Protein AF-A0A9W8E3B5-F1 (afdb_monomer)

Radius of gyration: 27.51 Å; Cα contacts (8 Å, |Δi|>4): 709; chains: 1; bounding box: 87×55×77 Å

Sequence (336 aa):
MVQIPYQCTAYNSERDLLALAFGPHVHVCDLHQGTLVATTLLTEGEAADPEALSGPTILLECPAVQPRIPWPANPANADSPKEKQTPAGTDSAAPPSAMEAMQATLVKGKMHVEPPANKNTDGQPGVTTTQSAPVAQTNSSVCAVTFSPDGAYLLAARDDKALYIWDTKQWQIVFAFCTLRRCHQVCFSPDSQAFLVADKFGDVYRYQLDRCLSLPDGPVHSEFQDDQLLLGHVSMLLDMCVTPDMRYIITADRDEKIRVSSYPNAYTIQSYCLAHQAFVSTMACVPTEQLLVSGGGDGLLILWQYISGTPAQIWQIAPLLEHLEIPVSGRVNVRK

Secondary structure (DSSP, 8-state):
------SEEEEETTTTEEEEEETTEEEEEETTTTEEEEEEE--SS----GGG--SS-EEEP----PPPPP----GGGS-----------------------------------PPPPP-------------PPP-----PPEEEEEE-TTSSEEEEEETTSEEEEEETTTTEEEEEEE-SS-EEEEEE-TTSSEEEEEETTSEEEEEEHHHHHT-SS-SEESS----EEEEE-SS--SEEEE-TTSSEEEEE-SSS-EEEEESS-TTSEEEEE---SS-EEEEEEETTTTEEEEEETTSEEEEEETTTTEEEEEEE-HHHHTT-------------

pLDDT: mean 73.43, std 26.67, range [22.27, 98.56]

Organism: NCBI:txid1520584

InterPro domains:
  IPR001680 WD40 repeat [PF00400] (139-167)
  IPR001680 WD40 repeat [PF00400] (275-304)
  IPR001680 WD40 repeat [PS50082] (135-176)
  IPR001680 WD40 repeat [PS50082] (273-314)
  IPR001680 WD40 repeat [SM00320] (128-167)
  IPR001680 WD40 repeat [SM00320] (223-262)
  IPR001680 WD40 repeat [SM00320] (265-305)
  IPR015943 WD40/YVTN repeat-like-containing domain superfamily [G3DSA:2.130.10.10] (95-322)
  IPR028884 tRNA (guanine-N(7)-)-methyltransferase non-catalytic subunit [PTHR16288] (8-317)
  IPR036322 WD40-repeat-containing domain superfamily [SSF50978] (14-315)

Foldseek 3Di:
DDDPQFAEWEAAPLQCWIWTFDQQKIWIARPVVRFTEEMEGNFAPDFDDPPVDPHPYHYAYDYDADAADDDPDDCVPVDDDDDDDDDDDDDDDDDDDDDDDDDDDDDDDDDDDDDDDDDDDDDDDDPPPPPDDPPPRPSKTWQEWYAQNNRQWIWIFIQQQKIFIAGPVVRYTQAIEGDNAGFRYKYAALVSQWIWTAHQQFWIWIDGVCVRNPDDPGHHDYDDDPTDTQDGDRGGWLDWDAANVNQWIWTWGQAQKIWIAGPSNRVHTQDIQPDGPGGWNDKEHDNPACWIWTDDPRQKTFIDNVNHSDTPDIDRCVVVVVVDPDPPRYDYDYYD

Nearest PDB structures (foldseek):
  8d9k-assembly1_B  TM=9.407E-01  e=2.445E-18  Homo sapiens
  8cti-assembly1_B  TM=9.295E-01  e=5.635E-18  Homo sapiens
  6u6w-assembly1_A  TM=8.371E-01  e=8.387E-10  Homo sapiens
  8itf-assembly1_B  TM=8.369E-01  e=4.806E-10  Homo sapiens
  8fl4-assembly1_NV  TM=5.412E-01  e=3.018E-09  Homo sapiens

Solvent-accessible surface area (backbone atoms only — not comparable to full-atom values): 19757 Å² total; per-residue (Å²): 133,84,82,70,63,29,56,24,29,22,39,27,79,80,67,38,34,39,38,43,22,42,54,36,32,40,38,31,29,33,63,84,79,71,38,61,48,34,36,31,40,57,46,84,87,58,82,72,75,71,85,82,55,94,61,81,60,44,79,39,85,51,82,80,66,52,76,54,76,74,77,76,75,69,76,86,68,77,81,65,84,83,80,79,88,75,82,91,83,89,86,88,86,83,88,87,90,85,84,88,80,90,84,88,83,92,77,92,79,91,81,88,82,84,83,88,85,88,80,89,84,91,82,79,92,71,84,76,76,77,73,71,73,80,76,76,83,72,88,42,30,48,45,26,42,31,43,26,59,82,38,54,34,37,40,40,32,21,55,80,15,41,34,42,30,28,34,61,88,77,61,41,72,52,33,31,33,27,47,98,50,38,42,42,38,56,38,46,34,63,84,50,51,31,38,36,42,28,22,60,55,18,39,30,30,39,36,54,43,66,64,60,64,65,54,87,75,64,38,64,37,54,78,73,82,69,73,43,79,40,45,72,48,95,37,35,42,54,30,65,50,54,39,74,84,55,52,33,34,39,40,18,26,68,47,38,48,35,44,29,16,30,36,77,60,32,83,44,71,68,29,55,34,79,75,58,86,29,31,31,54,42,73,42,66,42,84,90,49,74,34,32,40,37,33,38,76,61,34,40,40,36,36,26,35,47,75,76,20,44,74,76,46,80,43,79,45,51,77,60,47,77,75,47,92,64,85,89,49,58,45,81,50,79,56,121

Mean predicted aligned error: 14.34 Å

Structure (mmCIF, N/CA/C/O backbone):
data_AF-A0A9W8E3B5-F1
#
_entry.id   AF-A0A9W8E3B5-F1
#
loop_
_atom_site.group_PDB
_a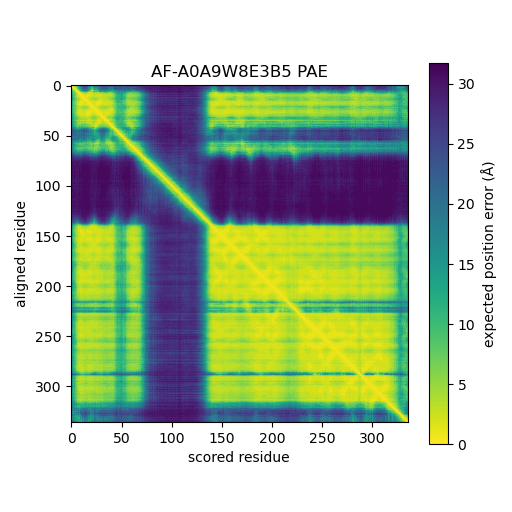tom_site.id
_atom_site.type_symbol
_atom_site.label_atom_id
_atom_site.label_alt_id
_atom_site.label_comp_id
_atom_site.label_asym_id
_atom_site.label_entity_id
_atom_site.label_seq_id
_atom_site.pdbx_PDB_ins_code
_atom_site.Cartn_x
_atom_site.Cartn_y
_atom_site.Cartn_z
_atom_site.occupancy
_atom_site.B_iso_or_equiv
_atom_site.auth_seq_id
_atom_site.auth_comp_id
_atom_site.auth_asym_id
_atom_site.auth_atom_id
_atom_site.pdbx_PDB_model_num
ATOM 1 N N . MET A 1 1 ? -19.920 22.088 -9.205 1.00 30.52 1 MET A N 1
ATOM 2 C CA . MET A 1 1 ? -18.982 21.064 -9.705 1.00 30.52 1 MET A CA 1
ATOM 3 C C . MET A 1 1 ? -18.143 20.663 -8.501 1.00 30.52 1 MET A C 1
ATOM 5 O O . MET A 1 1 ? -17.347 21.471 -8.047 1.00 30.52 1 MET A O 1
ATOM 9 N N . VAL A 1 2 ? -18.468 19.542 -7.854 1.00 26.38 2 VAL A N 1
ATOM 10 C CA . VAL A 1 2 ? -17.820 19.139 -6.595 1.00 26.38 2 VAL A CA 1
ATOM 11 C C . VAL A 1 2 ? -16.515 18.441 -6.970 1.00 26.38 2 VAL A C 1
ATOM 13 O O . VAL A 1 2 ? -16.542 17.317 -7.458 1.00 26.38 2 VAL A O 1
ATOM 16 N N . GLN A 1 3 ? -15.385 19.137 -6.829 1.00 32.28 3 GLN A N 1
ATOM 17 C CA . GLN A 1 3 ? -14.077 18.483 -6.822 1.00 32.28 3 GLN A CA 1
ATOM 18 C C . GLN A 1 3 ? -14.039 17.579 -5.599 1.00 32.28 3 GLN A C 1
ATOM 20 O O . GLN A 1 3 ? -14.230 18.068 -4.487 1.00 32.28 3 GLN A O 1
ATOM 25 N N . ILE A 1 4 ? -13.810 16.284 -5.798 1.00 38.34 4 ILE A N 1
ATOM 26 C CA . ILE A 1 4 ? -13.644 15.360 -4.684 1.00 38.34 4 ILE A CA 1
ATOM 27 C C . ILE A 1 4 ? -12.148 15.048 -4.553 1.00 38.34 4 ILE A C 1
ATOM 29 O O . ILE A 1 4 ? -11.637 14.245 -5.333 1.00 38.34 4 ILE A O 1
ATOM 33 N N . PRO A 1 5 ? -11.399 15.719 -3.654 1.00 50.16 5 PRO A N 1
ATOM 34 C CA . PRO A 1 5 ? -9.941 15.743 -3.704 1.00 50.16 5 PRO A CA 1
ATOM 35 C C . PRO A 1 5 ? -9.335 14.592 -2.889 1.00 50.16 5 PRO A C 1
ATOM 37 O O . PRO A 1 5 ? -8.497 14.818 -2.023 1.00 50.16 5 PRO A O 1
ATOM 40 N N . TYR A 1 6 ? -9.771 13.349 -3.101 1.00 55.09 6 TYR A N 1
ATOM 41 C CA . TYR A 1 6 ? -9.308 12.233 -2.268 1.00 55.09 6 TYR A CA 1
ATOM 42 C C . TYR A 1 6 ? -7.800 11.986 -2.435 1.00 55.09 6 TYR A C 1
ATOM 44 O O . TYR A 1 6 ? -7.302 11.750 -3.537 1.00 55.09 6 TYR A O 1
ATOM 52 N N . GLN A 1 7 ? -7.059 12.056 -1.327 1.00 68.75 7 GLN A N 1
ATOM 53 C CA . GLN A 1 7 ? -5.597 11.925 -1.307 1.00 68.75 7 GLN A CA 1
ATOM 54 C C . GLN A 1 7 ? -5.149 10.466 -1.365 1.00 68.75 7 GLN A C 1
ATOM 56 O O . GLN A 1 7 ? -4.096 10.167 -1.928 1.00 68.75 7 GLN A O 1
ATOM 61 N N . CYS A 1 8 ? -5.950 9.567 -0.797 1.00 75.69 8 CYS A N 1
ATOM 62 C CA . CYS A 1 8 ? -5.780 8.130 -0.920 1.00 75.69 8 CYS A CA 1
ATOM 63 C C . CYS A 1 8 ? -7.139 7.423 -0.873 1.00 75.69 8 CYS A C 1
ATOM 65 O O . CYS A 1 8 ? -8.111 7.924 -0.300 1.00 75.69 8 CYS A O 1
ATOM 67 N N . THR A 1 9 ? -7.199 6.254 -1.505 1.00 85.19 9 THR A N 1
ATOM 68 C CA . THR A 1 9 ? -8.391 5.409 -1.572 1.00 85.19 9 THR A CA 1
ATOM 69 C C . THR A 1 9 ? -8.004 3.956 -1.348 1.00 85.19 9 THR A C 1
ATOM 71 O O . THR A 1 9 ? -6.900 3.547 -1.714 1.00 85.19 9 THR A O 1
ATOM 74 N N . ALA A 1 10 ? -8.925 3.167 -0.809 1.00 87.88 10 ALA A N 1
ATOM 75 C CA . ALA A 1 10 ? -8.795 1.721 -0.734 1.00 87.88 10 ALA A CA 1
ATOM 76 C C . ALA A 1 10 ? -10.123 1.059 -1.065 1.00 87.88 10 ALA A C 1
ATOM 78 O O . ALA A 1 10 ? -11.167 1.488 -0.588 1.00 87.88 10 ALA A O 1
ATOM 79 N N . TYR A 1 11 ? -10.067 -0.004 -1.855 1.00 89.50 11 TYR A N 1
ATOM 80 C CA . TYR A 1 11 ? -11.221 -0.825 -2.181 1.00 89.50 11 TYR A CA 1
ATOM 81 C C . TYR A 1 11 ? -11.018 -2.226 -1.611 1.00 89.50 11 TYR A C 1
ATOM 83 O O . TYR A 1 11 ? -9.899 -2.741 -1.631 1.00 89.50 11 TYR A O 1
ATOM 91 N N . ASN A 1 12 ? -12.087 -2.823 -1.095 1.00 91.56 12 ASN A N 1
ATOM 92 C CA . ASN A 1 12 ? -12.129 -4.225 -0.713 1.00 91.56 12 ASN A CA 1
ATOM 93 C C . ASN A 1 12 ? -13.245 -4.921 -1.493 1.00 91.56 12 ASN A C 1
ATOM 95 O O . ASN A 1 12 ? -14.412 -4.554 -1.370 1.00 91.56 12 ASN A O 1
ATOM 99 N N . SER A 1 13 ? -12.876 -5.931 -2.275 1.00 85.31 13 SER A N 1
ATOM 100 C CA . SER A 1 13 ? -13.788 -6.686 -3.137 1.00 85.31 13 SER A CA 1
ATOM 101 C C . SER A 1 13 ? -14.652 -7.696 -2.379 1.00 85.31 13 SER A C 1
ATOM 103 O O . SER A 1 13 ? -15.781 -7.944 -2.790 1.00 85.31 13 SER A O 1
ATOM 105 N N . GLU A 1 14 ? -14.168 -8.243 -1.261 1.00 86.81 14 GLU A N 1
ATOM 106 C CA . GLU A 1 14 ? -14.902 -9.218 -0.436 1.00 86.81 14 GLU A CA 1
ATOM 107 C C . GLU A 1 14 ? -16.143 -8.611 0.236 1.00 86.81 14 GLU A C 1
ATOM 109 O O . GLU A 1 14 ? -17.161 -9.278 0.422 1.00 86.81 14 GLU A O 1
ATOM 114 N N . ARG A 1 15 ? -16.066 -7.331 0.614 1.00 85.81 15 ARG A N 1
ATOM 115 C CA . ARG A 1 15 ? -17.144 -6.587 1.286 1.00 85.81 15 ARG A CA 1
ATOM 116 C C . ARG A 1 15 ? -17.764 -5.490 0.421 1.00 85.81 15 ARG A C 1
ATOM 118 O O . ARG A 1 15 ? -18.688 -4.833 0.882 1.00 85.81 15 ARG A O 1
ATOM 125 N N . ASP A 1 16 ? -17.240 -5.280 -0.785 1.00 90.00 16 ASP A N 1
ATOM 126 C CA . ASP A 1 16 ? -17.588 -4.183 -1.697 1.00 90.00 16 ASP A CA 1
ATOM 127 C C . ASP A 1 16 ? -17.536 -2.792 -1.029 1.00 90.00 16 ASP A C 1
ATOM 129 O O . ASP A 1 16 ? -18.388 -1.925 -1.232 1.00 90.00 16 ASP A O 1
ATOM 133 N N . LEU A 1 17 ? -16.517 -2.591 -0.186 1.00 90.88 17 LEU A N 1
ATOM 134 C CA . LEU A 1 17 ? -16.301 -1.354 0.565 1.00 90.88 17 LEU A CA 1
ATOM 135 C C . LEU A 1 17 ? -15.260 -0.473 -0.122 1.00 90.88 17 LEU A C 1
ATOM 137 O O . LEU A 1 17 ? -14.184 -0.935 -0.504 1.00 90.88 17 LEU A O 1
ATOM 141 N N . LEU A 1 18 ? -15.546 0.824 -0.201 1.00 91.44 18 LEU A N 1
ATOM 142 C CA . LEU A 1 18 ? -14.642 1.851 -0.702 1.00 91.44 18 LEU A CA 1
ATOM 143 C C . LEU A 1 18 ? -14.337 2.860 0.405 1.00 91.44 18 LEU A C 1
ATOM 145 O O . LEU A 1 18 ? -15.215 3.603 0.833 1.00 91.44 18 LEU A O 1
ATOM 149 N N . ALA A 1 19 ? -13.083 2.906 0.841 1.00 90.31 19 ALA A N 1
ATOM 150 C CA . ALA A 1 19 ? -12.565 3.922 1.742 1.00 90.31 19 ALA A CA 1
ATOM 151 C C . ALA A 1 19 ? -11.934 5.064 0.940 1.00 90.31 19 ALA A C 1
ATOM 153 O O . ALA A 1 19 ? -11.141 4.840 0.023 1.00 90.31 19 ALA A O 1
ATOM 154 N N . LEU A 1 20 ? -12.269 6.292 1.312 1.00 89.88 20 LEU A N 1
ATOM 155 C CA . LEU A 1 20 ? -11.869 7.526 0.656 1.00 89.88 20 LEU A CA 1
ATOM 156 C C . LEU A 1 20 ? -11.369 8.489 1.727 1.00 89.88 20 LEU A C 1
ATOM 158 O O . LEU A 1 20 ? -12.128 8.853 2.625 1.00 89.88 20 LEU A O 1
ATOM 162 N N . ALA A 1 21 ? -10.109 8.904 1.647 1.00 86.62 21 ALA A N 1
ATOM 163 C CA . ALA A 1 21 ? -9.526 9.792 2.643 1.00 86.62 21 ALA A CA 1
ATOM 164 C C . ALA A 1 21 ? -9.186 11.171 2.068 1.00 86.62 21 ALA A C 1
ATOM 166 O O . ALA A 1 21 ? -8.655 11.298 0.958 1.00 86.62 21 ALA A O 1
ATOM 167 N N . PHE A 1 22 ? -9.491 12.215 2.837 1.00 82.94 22 PHE A N 1
ATOM 168 C CA . PHE A 1 22 ? -9.244 13.611 2.486 1.00 82.94 22 PHE A CA 1
ATOM 169 C C . PHE A 1 22 ? -8.927 14.435 3.733 1.00 82.94 22 PHE A C 1
ATOM 171 O O . PHE A 1 22 ? -9.755 14.545 4.637 1.00 82.94 22 PHE A O 1
ATOM 178 N N . GLY A 1 23 ? -7.741 15.049 3.772 1.00 83.00 23 GLY A N 1
ATOM 179 C CA . GLY A 1 23 ? -7.308 15.761 4.972 1.00 83.00 23 GLY A CA 1
ATOM 180 C C . GLY A 1 23 ? -7.293 14.796 6.168 1.00 83.00 23 GLY A C 1
ATOM 181 O O . GLY A 1 23 ? -6.795 13.679 6.023 1.00 83.00 23 GLY A O 1
ATOM 182 N N . PRO A 1 24 ? -7.877 15.163 7.319 1.00 83.75 24 PRO A N 1
ATOM 183 C CA . PRO A 1 24 ? -8.012 14.263 8.465 1.00 83.75 24 PRO A CA 1
ATOM 184 C C . PRO A 1 24 ? -9.180 13.265 8.345 1.00 83.75 24 PRO A C 1
ATOM 186 O O . PRO A 1 24 ? -9.363 12.444 9.239 1.00 83.75 24 PRO A O 1
ATOM 189 N N . HIS A 1 25 ? -9.997 13.324 7.290 1.00 85.19 25 HIS A N 1
ATOM 190 C CA . HIS A 1 25 ? -11.213 12.518 7.183 1.00 85.19 25 HIS A CA 1
ATOM 191 C C . HIS A 1 25 ? -10.978 11.200 6.446 1.00 85.19 25 HIS A C 1
ATOM 193 O O . HIS A 1 25 ? -10.278 11.173 5.432 1.00 85.19 25 HIS A O 1
ATOM 199 N N . VAL A 1 26 ? -11.645 10.133 6.893 1.00 88.38 26 VAL A N 1
ATOM 200 C CA . VAL A 1 26 ? -11.833 8.900 6.110 1.00 88.38 26 VAL A CA 1
ATOM 201 C C . VAL A 1 26 ?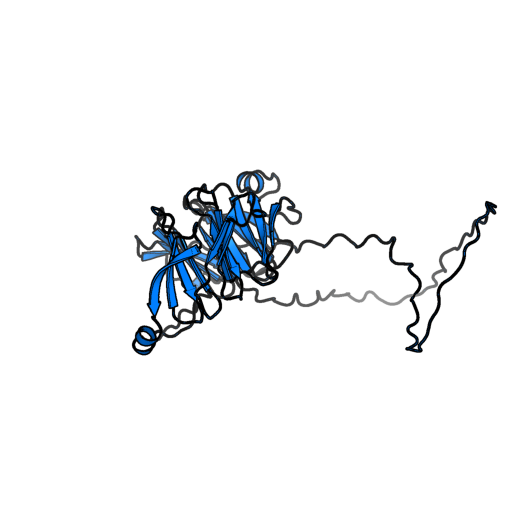 -13.321 8.585 6.040 1.00 88.38 26 VAL A C 1
ATOM 203 O O . VAL A 1 26 ? -13.975 8.446 7.070 1.00 88.38 26 VAL A O 1
ATOM 206 N N . HIS A 1 27 ? -13.844 8.454 4.826 1.00 89.88 27 HIS A N 1
ATOM 207 C CA . HIS A 1 27 ? -15.209 8.031 4.533 1.00 89.88 27 HIS A CA 1
ATOM 208 C C . HIS A 1 27 ? -15.188 6.612 3.981 1.00 89.88 27 HIS A C 1
ATOM 210 O O . HIS A 1 27 ? -14.381 6.311 3.107 1.00 89.88 27 HIS A O 1
ATOM 216 N N . VAL A 1 28 ? -16.082 5.753 4.452 1.00 89.88 28 VAL A N 1
ATOM 217 C CA . VAL A 1 28 ? -16.248 4.393 3.944 1.00 89.88 28 VAL A CA 1
ATOM 218 C C . VAL A 1 28 ? -17.647 4.235 3.385 1.00 89.88 28 VAL A C 1
ATOM 220 O O . VAL A 1 28 ? -18.627 4.400 4.110 1.00 89.88 28 VAL A O 1
ATOM 223 N N . CYS A 1 29 ? -17.732 3.873 2.113 1.00 89.88 29 CYS A N 1
ATOM 224 C CA . CYS A 1 29 ? -18.975 3.623 1.402 1.00 89.88 29 CYS A CA 1
ATOM 225 C C . CYS A 1 29 ? -19.119 2.131 1.089 1.00 89.88 29 CYS A C 1
ATOM 227 O O . CYS A 1 29 ? -18.159 1.495 0.663 1.00 89.88 29 CYS A O 1
ATOM 229 N N . ASP A 1 30 ? -20.324 1.598 1.256 1.00 89.06 30 ASP A N 1
ATOM 230 C CA . ASP A 1 30 ? -20.741 0.307 0.709 1.00 89.06 30 ASP A CA 1
ATOM 231 C C . ASP A 1 30 ? -21.222 0.560 -0.721 1.00 89.06 30 ASP A C 1
ATOM 233 O O . ASP A 1 30 ? -22.192 1.295 -0.938 1.00 89.06 30 ASP A O 1
ATOM 237 N N . LEU A 1 31 ? -20.502 0.013 -1.700 1.00 87.31 31 LEU A N 1
ATOM 238 C CA . LEU A 1 31 ? -20.812 0.207 -3.114 1.00 87.31 31 LEU A CA 1
ATOM 239 C C . LEU A 1 31 ? -22.005 -0.634 -3.571 1.00 87.31 31 LEU A C 1
ATOM 241 O O . LEU A 1 31 ? -22.708 -0.220 -4.494 1.00 87.31 31 LEU A O 1
ATOM 245 N N . HIS A 1 32 ? -22.277 -1.757 -2.907 1.00 84.94 32 HIS A N 1
ATOM 246 C CA . HIS A 1 32 ? -23.422 -2.606 -3.209 1.00 84.94 32 HIS A CA 1
ATOM 247 C C . HIS A 1 32 ? -24.736 -1.900 -2.857 1.00 84.94 32 HIS A C 1
ATOM 249 O O . HIS A 1 32 ? -25.695 -1.924 -3.630 1.00 84.94 32 HIS A O 1
ATOM 255 N N . GLN A 1 33 ? -24.770 -1.241 -1.698 1.00 83.25 33 GLN A N 1
ATOM 256 C CA . GLN A 1 33 ? -25.933 -0.491 -1.217 1.00 83.25 33 GLN A CA 1
ATOM 257 C C . GLN A 1 33 ? -25.929 0.975 -1.672 1.00 83.25 33 GLN A C 1
ATOM 259 O O . GLN A 1 33 ? -26.969 1.634 -1.635 1.00 83.25 33 GLN A O 1
ATOM 264 N N . GLY A 1 34 ? -24.778 1.497 -2.104 1.00 82.56 34 GLY A N 1
ATOM 265 C CA . GLY A 1 34 ? -24.601 2.907 -2.454 1.00 82.56 34 GLY A CA 1
ATOM 266 C C . GLY A 1 34 ? -24.697 3.840 -1.244 1.00 82.56 34 GLY A C 1
ATOM 267 O O . GLY A 1 34 ? -25.097 4.995 -1.388 1.00 82.56 34 GLY A O 1
ATOM 268 N N . THR A 1 35 ? -24.376 3.346 -0.046 1.00 83.62 35 THR A N 1
ATOM 269 C CA . THR A 1 35 ? -24.552 4.069 1.221 1.00 83.62 35 THR A CA 1
ATOM 270 C C . THR A 1 35 ? -23.222 4.383 1.888 1.00 83.62 35 THR A C 1
ATOM 272 O O . THR A 1 35 ? -22.304 3.564 1.883 1.00 83.62 35 THR A O 1
ATOM 275 N N . LEU A 1 36 ? -23.135 5.546 2.536 1.00 84.12 36 LEU A N 1
ATOM 276 C CA . LEU A 1 36 ? -22.050 5.841 3.469 1.00 84.12 36 LEU A CA 1
ATOM 277 C C . LEU A 1 36 ? -22.231 4.978 4.727 1.00 84.12 36 LEU A C 1
ATOM 279 O O . LEU A 1 36 ? -23.273 5.051 5.370 1.00 84.12 36 LEU A O 1
ATOM 283 N N . VAL A 1 37 ? -21.230 4.162 5.055 1.00 85.88 37 VAL A N 1
ATOM 284 C CA . VAL A 1 37 ? -21.242 3.234 6.198 1.00 85.88 37 VAL A CA 1
ATOM 285 C C . VAL A 1 37 ? -20.608 3.879 7.420 1.00 85.88 37 VAL A C 1
ATOM 287 O O . VAL A 1 37 ? -21.180 3.876 8.508 1.00 85.88 37 VAL A O 1
ATOM 290 N N . ALA A 1 38 ? -19.414 4.440 7.242 1.00 82.75 38 ALA A N 1
ATOM 291 C CA . ALA A 1 38 ? -18.638 5.000 8.333 1.00 82.75 38 ALA A CA 1
ATOM 292 C C . ALA A 1 38 ? -17.918 6.269 7.895 1.00 82.75 38 ALA A C 1
ATOM 294 O O . ALA A 1 38 ? -17.517 6.421 6.741 1.00 82.75 38 ALA A O 1
ATOM 295 N N . THR A 1 39 ? -17.727 7.182 8.836 1.00 82.69 39 THR A N 1
ATOM 296 C CA . THR A 1 39 ? -16.867 8.340 8.653 1.00 82.69 39 THR A CA 1
ATOM 297 C C . THR A 1 39 ? -16.095 8.602 9.926 1.00 82.69 39 THR A C 1
ATOM 299 O O . THR A 1 39 ? -16.622 8.500 11.030 1.00 82.69 39 THR A O 1
ATOM 302 N N . THR A 1 40 ? -14.831 8.951 9.775 1.00 81.50 40 THR A N 1
ATOM 303 C CA . THR A 1 40 ? -13.962 9.266 10.899 1.00 81.50 40 THR A CA 1
ATOM 304 C C . THR A 1 40 ? -13.242 10.571 10.652 1.00 81.50 40 THR A C 1
ATOM 306 O O . THR A 1 40 ? -12.916 10.907 9.510 1.00 81.50 40 THR A O 1
ATOM 309 N N . LEU A 1 41 ? -13.031 11.307 11.737 1.00 78.44 41 LEU A N 1
ATOM 310 C CA . LEU A 1 41 ? -12.164 12.466 11.787 1.00 78.44 41 LEU A CA 1
ATOM 311 C C . LEU A 1 41 ? -10.948 12.076 12.623 1.00 78.44 41 LEU A C 1
ATOM 313 O O . LEU A 1 41 ? -11.053 11.862 13.828 1.00 78.44 41 LEU A O 1
ATOM 317 N N . LEU A 1 42 ? -9.788 11.982 11.980 1.00 74.00 42 LEU A N 1
ATOM 318 C CA . LEU A 1 42 ? -8.531 11.741 12.667 1.00 74.00 42 LEU A CA 1
ATOM 319 C C . LEU A 1 42 ? -7.921 13.091 13.071 1.00 74.00 42 LEU A C 1
ATOM 321 O O . LEU A 1 42 ? -6.979 13.556 12.436 1.00 74.00 42 LEU A O 1
ATOM 325 N N . THR A 1 43 ? -8.470 13.757 14.087 1.00 67.00 43 THR A N 1
ATOM 326 C CA . THR A 1 43 ? -7.867 14.953 14.708 1.00 67.00 43 THR A CA 1
ATOM 327 C C . THR A 1 43 ? -7.556 14.697 16.177 1.00 67.00 43 THR A C 1
ATOM 329 O O . THR A 1 43 ? -8.142 13.827 16.818 1.00 67.00 43 THR A O 1
ATOM 332 N N . GLU A 1 44 ? -6.609 15.453 16.735 1.00 56.41 44 GLU A N 1
ATOM 333 C CA . GLU A 1 44 ? -6.420 15.473 18.185 1.00 56.41 44 GLU A CA 1
ATOM 334 C C . GLU A 1 44 ? -7.551 16.295 18.826 1.00 56.41 44 GLU A C 1
ATOM 336 O O . GLU A 1 44 ? -7.505 17.522 18.837 1.00 56.41 44 GLU A O 1
ATOM 341 N N . GLY A 1 45 ? -8.565 15.616 19.368 1.00 48.09 45 GLY A N 1
ATOM 342 C CA . GLY A 1 45 ? -9.477 16.202 20.357 1.00 48.09 45 GLY A CA 1
ATOM 343 C C . GLY A 1 45 ? -10.704 16.966 19.845 1.00 48.09 45 GLY A C 1
ATOM 344 O O . GLY A 1 45 ? -11.342 17.631 20.658 1.00 48.09 45 GLY A O 1
ATOM 345 N N . GLU A 1 46 ? -11.082 16.862 18.568 1.00 42.06 46 GLU A N 1
ATOM 346 C CA . GLU A 1 46 ? -12.382 17.364 18.088 1.00 42.06 46 GLU A CA 1
ATOM 347 C C . GLU A 1 46 ? -13.307 16.213 17.684 1.00 42.06 46 GLU A C 1
ATOM 349 O O . GLU A 1 46 ? -12.954 15.364 16.868 1.00 42.06 46 GLU A O 1
ATOM 354 N N . ALA A 1 47 ? -14.514 16.204 18.253 1.00 46.81 47 ALA A N 1
ATOM 355 C CA . ALA A 1 47 ? -15.597 15.351 17.787 1.00 46.81 47 ALA A CA 1
ATOM 356 C C . ALA A 1 47 ? -16.072 15.853 16.415 1.00 46.81 47 ALA A C 1
ATOM 358 O O . ALA A 1 47 ? -16.251 17.055 16.213 1.00 46.81 47 ALA A O 1
ATOM 359 N N . ALA A 1 48 ? -16.266 14.937 15.467 1.00 49.53 48 ALA A N 1
ATOM 360 C CA . ALA A 1 48 ? -16.820 15.263 14.158 1.00 49.53 48 ALA A CA 1
ATOM 361 C C . ALA A 1 48 ? -18.229 15.872 14.299 1.00 49.53 48 ALA A C 1
ATOM 363 O O . ALA A 1 48 ? -19.032 15.366 15.083 1.00 49.53 48 ALA A O 1
ATOM 364 N N . ASP A 1 49 ? -18.537 16.922 13.528 1.00 47.91 49 ASP A N 1
ATOM 365 C CA . ASP A 1 49 ? -19.878 17.522 13.482 1.00 47.91 49 ASP A CA 1
ATOM 366 C C . ASP A 1 49 ? -20.887 16.521 12.873 1.00 47.91 49 ASP A C 1
ATOM 368 O O . ASP A 1 49 ? -20.780 16.196 11.682 1.00 47.91 49 ASP A O 1
ATOM 372 N N . PRO A 1 50 ? -21.854 15.999 13.654 1.00 47.41 50 PRO A N 1
ATOM 373 C CA . PRO A 1 50 ? -22.796 14.986 13.183 1.00 47.41 50 PRO A CA 1
ATOM 374 C C . PRO A 1 50 ? -23.809 15.519 12.162 1.00 47.41 50 PRO A C 1
ATOM 376 O O . PRO A 1 50 ? -24.400 14.728 11.427 1.00 47.41 50 PRO A O 1
ATOM 379 N N . GLU A 1 51 ? -24.044 16.837 12.109 1.00 47.09 51 GLU A N 1
ATOM 380 C CA . GLU A 1 51 ? -25.137 17.425 11.319 1.00 47.09 51 GLU A CA 1
ATOM 381 C C . GLU A 1 51 ? -24.811 17.560 9.821 1.00 47.09 51 GLU A C 1
ATOM 383 O O . GLU A 1 51 ? -25.718 17.714 9.000 1.00 47.09 51 GLU A O 1
ATOM 388 N N . ALA A 1 52 ? -23.539 17.433 9.427 1.00 46.31 52 ALA A N 1
ATOM 389 C CA . ALA A 1 52 ? -23.107 17.554 8.031 1.00 46.31 52 ALA A CA 1
ATOM 390 C C . ALA A 1 52 ? -23.360 16.296 7.168 1.00 46.31 52 ALA A C 1
ATOM 392 O O . ALA A 1 52 ? -23.105 16.313 5.961 1.00 46.31 52 ALA A O 1
ATOM 393 N N . LEU A 1 53 ? -23.839 15.194 7.755 1.00 48.56 53 LEU A N 1
ATOM 394 C CA . LEU A 1 53 ? -23.872 13.871 7.123 1.00 48.56 53 LEU A CA 1
ATOM 395 C C . LEU A 1 53 ? -25.301 13.309 7.109 1.00 48.56 53 LEU A C 1
ATOM 397 O O . LEU A 1 53 ? -25.757 12.665 8.050 1.00 48.56 53 LEU A O 1
ATOM 401 N N . SER A 1 54 ? -26.036 13.541 6.019 1.00 40.50 54 SER A N 1
ATOM 402 C CA . SER A 1 54 ? -27.387 12.996 5.847 1.00 40.50 54 SER A CA 1
ATOM 403 C C . SER A 1 54 ? -27.337 11.508 5.459 1.00 40.50 54 SER A C 1
ATOM 405 O O . SER A 1 54 ? -27.244 11.173 4.278 1.00 40.50 54 SER A O 1
ATOM 407 N N . GLY A 1 55 ? -27.397 10.605 6.439 1.00 53.22 55 GLY A N 1
ATOM 408 C CA . GLY A 1 55 ? -27.493 9.155 6.226 1.00 53.22 55 GLY A CA 1
ATOM 409 C C . GLY A 1 55 ? -27.207 8.354 7.503 1.00 53.22 55 GLY A C 1
ATOM 410 O O . GLY A 1 55 ? -26.714 8.940 8.468 1.00 53.22 55 GLY A O 1
ATOM 411 N N . PRO A 1 56 ? -27.504 7.037 7.543 1.00 56.41 56 PRO A N 1
ATOM 412 C CA . PRO A 1 56 ? -27.117 6.163 8.652 1.00 56.41 56 PRO A CA 1
ATOM 413 C C . PRO A 1 56 ? -25.586 6.051 8.706 1.00 56.41 56 PRO A C 1
ATOM 415 O O . PRO A 1 56 ? -24.994 5.156 8.118 1.00 56.41 56 PRO A O 1
ATOM 418 N N . THR A 1 57 ? -24.950 7.007 9.377 1.00 64.75 57 THR A N 1
ATOM 419 C CA . THR A 1 57 ? -23.498 7.184 9.377 1.00 64.75 57 THR A CA 1
ATOM 420 C C . THR A 1 57 ? -22.938 6.773 10.728 1.00 64.75 57 THR A C 1
ATOM 422 O O . THR A 1 57 ? -23.361 7.301 11.757 1.00 64.75 57 THR A O 1
ATOM 425 N N . ILE A 1 58 ? -21.973 5.854 10.741 1.00 73.81 58 ILE A N 1
ATOM 426 C CA . ILE A 1 58 ? -21.221 5.536 11.957 1.00 73.81 58 ILE A CA 1
ATOM 427 C C . ILE A 1 58 ? -20.064 6.534 12.073 1.00 73.81 58 ILE A C 1
ATOM 429 O O . ILE A 1 58 ? -19.164 6.544 11.232 1.00 73.81 58 ILE A O 1
ATOM 433 N N . LEU A 1 59 ? -20.100 7.384 13.100 1.00 74.75 59 LEU A N 1
ATOM 434 C CA . LEU A 1 59 ? -18.999 8.287 13.440 1.00 74.75 59 LEU A CA 1
ATOM 435 C C . LEU A 1 59 ? -17.956 7.525 14.257 1.00 74.75 59 LEU A C 1
ATOM 437 O O . LEU A 1 59 ? -18.290 6.958 15.297 1.00 74.75 59 LEU A O 1
ATOM 441 N N . LEU A 1 60 ? -16.707 7.499 13.788 1.00 75.06 60 LEU A N 1
ATOM 442 C CA . LEU A 1 60 ? -15.604 6.860 14.512 1.00 75.06 60 LEU A CA 1
ATOM 443 C C . LEU A 1 60 ? -14.779 7.942 15.201 1.00 75.06 60 LEU A C 1
ATOM 445 O O . LEU A 1 60 ? -14.199 8.802 14.540 1.00 75.06 60 LEU A O 1
ATOM 449 N N . GLU A 1 61 ? -14.723 7.890 16.526 1.00 72.88 61 GLU A N 1
ATOM 450 C CA . GLU A 1 61 ? -13.845 8.748 17.317 1.00 72.88 61 GLU A CA 1
ATOM 451 C C . GLU A 1 61 ? -12.464 8.110 17.437 1.00 72.88 61 GLU A C 1
ATOM 453 O O . GLU A 1 61 ? -12.338 6.903 17.654 1.00 72.88 61 GLU A O 1
ATOM 458 N N . CYS A 1 62 ? -11.423 8.928 17.290 1.00 77.31 62 CYS A N 1
ATOM 459 C CA . CYS A 1 62 ? -10.044 8.458 17.310 1.00 77.31 62 CYS A CA 1
ATOM 460 C C . CYS A 1 62 ? -9.323 8.968 18.556 1.00 77.31 62 CYS A C 1
ATOM 462 O O . CYS A 1 62 ? -9.219 10.180 18.747 1.00 77.31 62 CYS A O 1
ATOM 464 N N . PRO A 1 63 ? -8.816 8.071 19.417 1.00 79.00 63 PRO A N 1
ATOM 465 C CA . PRO A 1 63 ? -8.076 8.477 20.594 1.00 79.00 63 PRO A CA 1
ATOM 466 C C . PRO A 1 63 ? -6.724 9.062 20.184 1.00 79.00 63 PRO A C 1
ATOM 468 O O . PRO A 1 63 ? -6.081 8.584 19.251 1.00 79.00 63 PRO A O 1
ATOM 471 N N . ALA A 1 64 ? -6.264 10.071 20.921 1.00 78.50 64 ALA A N 1
ATOM 472 C CA . ALA A 1 64 ? -4.940 10.636 20.707 1.00 78.50 64 ALA A CA 1
ATOM 473 C C . ALA A 1 64 ? -3.851 9.593 20.999 1.00 78.50 64 ALA A C 1
ATOM 475 O O . ALA A 1 64 ? -3.871 8.929 22.040 1.00 78.50 64 ALA A O 1
ATOM 476 N N . VAL A 1 65 ? -2.867 9.492 20.105 1.00 78.81 65 VAL A N 1
ATOM 477 C CA . VAL A 1 65 ? -1.715 8.605 20.274 1.00 78.81 65 VAL A CA 1
ATOM 478 C C . VAL A 1 65 ? -0.472 9.447 20.519 1.00 78.81 65 VAL A C 1
ATOM 480 O O . VAL A 1 65 ? -0.125 10.315 19.724 1.00 78.81 65 VAL A O 1
ATOM 483 N N . GLN A 1 66 ? 0.220 9.197 21.628 1.00 74.88 66 GLN A N 1
ATOM 484 C CA . GLN A 1 66 ? 1.408 9.976 21.972 1.00 74.88 66 GLN A CA 1
ATOM 485 C C . GLN A 1 66 ? 2.598 9.595 21.077 1.00 74.88 66 GLN A C 1
ATOM 487 O O . GLN A 1 66 ? 2.811 8.405 20.816 1.00 74.88 66 GLN A O 1
ATOM 492 N N . PRO A 1 67 ? 3.402 10.568 20.606 1.00 68.94 67 PRO A N 1
ATOM 493 C CA . PRO A 1 67 ? 4.578 10.282 19.802 1.00 68.94 67 PRO A CA 1
ATOM 494 C C . PRO A 1 67 ? 5.586 9.432 20.569 1.00 68.94 67 PRO A C 1
ATOM 496 O O . PRO A 1 67 ? 5.888 9.681 21.736 1.00 68.94 67 PRO A O 1
ATOM 499 N N . ARG A 1 68 ? 6.202 8.487 19.863 1.00 70.31 68 ARG A N 1
ATOM 500 C CA . ARG A 1 68 ? 7.298 7.692 20.408 1.00 70.31 68 ARG A CA 1
ATOM 501 C C . ARG A 1 68 ? 8.492 8.593 20.741 1.00 70.31 68 ARG A C 1
ATOM 503 O O . ARG A 1 68 ? 9.029 9.256 19.847 1.00 70.31 68 ARG A O 1
ATOM 510 N N . ILE A 1 69 ? 8.925 8.606 22.003 1.00 59.97 69 ILE A N 1
ATOM 511 C CA . ILE A 1 69 ? 10.141 9.312 22.428 1.00 59.97 69 ILE A CA 1
ATOM 512 C C . ILE A 1 69 ? 11.343 8.519 21.891 1.00 59.97 69 ILE A C 1
ATOM 514 O O . ILE A 1 69 ? 11.500 7.347 22.239 1.00 59.97 69 ILE A O 1
ATOM 518 N N . PRO A 1 70 ? 12.196 9.098 21.024 1.00 53.38 70 PRO A N 1
ATOM 519 C CA . PRO A 1 70 ? 13.447 8.455 20.652 1.00 53.38 70 PRO A CA 1
ATOM 520 C C . PRO A 1 70 ? 14.282 8.263 21.916 1.00 53.38 70 PRO A C 1
ATOM 522 O O . PRO A 1 70 ? 14.416 9.202 22.701 1.00 53.38 70 PRO A O 1
ATOM 525 N N . TRP A 1 71 ? 14.833 7.064 22.109 1.00 44.31 71 TRP A N 1
ATOM 526 C CA . TRP A 1 71 ? 15.710 6.753 23.238 1.00 44.31 71 TRP A CA 1
ATOM 527 C C . TRP A 1 71 ? 16.719 7.893 23.472 1.00 44.31 71 TRP A C 1
ATOM 529 O O . TRP A 1 71 ? 17.321 8.356 22.494 1.00 44.31 71 TRP A O 1
ATOM 539 N N . PRO A 1 72 ? 16.921 8.372 24.715 1.00 39.66 72 PRO A N 1
ATOM 540 C CA . PRO A 1 72 ? 17.907 9.411 24.963 1.00 39.66 72 PRO A CA 1
ATOM 541 C C . PRO A 1 72 ? 19.271 8.904 24.498 1.00 39.66 72 PRO A C 1
ATOM 543 O O . PRO A 1 72 ? 19.710 7.824 24.898 1.00 39.66 72 PRO A O 1
ATOM 546 N N . ALA A 1 73 ? 19.941 9.670 23.633 1.00 41.00 73 ALA A N 1
ATOM 547 C CA . ALA A 1 73 ? 21.334 9.407 23.305 1.00 41.00 73 ALA A CA 1
ATOM 548 C C . ALA A 1 73 ? 22.096 9.219 24.623 1.00 41.00 73 ALA A C 1
ATOM 550 O O . ALA A 1 73 ? 21.964 10.033 25.537 1.00 41.00 73 ALA A O 1
ATOM 551 N N . ASN A 1 74 ? 22.817 8.104 24.738 1.00 35.84 74 ASN A N 1
ATOM 552 C CA . ASN A 1 74 ? 23.565 7.748 25.935 1.00 35.84 74 ASN A CA 1
ATOM 553 C C . ASN A 1 74 ? 24.357 8.982 26.433 1.00 35.84 74 ASN A C 1
ATOM 555 O O . ASN A 1 74 ? 25.151 9.520 25.653 1.00 35.84 74 ASN A O 1
ATOM 559 N N . PRO A 1 75 ? 24.179 9.450 27.685 1.00 38.03 75 PRO A N 1
ATOM 560 C CA . PRO A 1 75 ? 24.871 10.642 28.188 1.00 38.03 75 PRO A CA 1
ATOM 561 C C . PRO A 1 75 ? 26.405 10.497 28.210 1.00 38.03 75 PRO A C 1
ATOM 563 O O . PRO A 1 75 ? 27.114 11.479 28.407 1.00 38.03 75 PRO A O 1
ATOM 566 N N . ALA A 1 76 ? 26.934 9.300 27.935 1.00 38.56 76 ALA A N 1
ATOM 567 C CA . ALA A 1 76 ? 28.362 9.005 27.849 1.00 38.56 76 ALA A CA 1
ATOM 568 C C . ALA A 1 76 ? 29.118 9.649 26.663 1.00 38.56 76 ALA A C 1
ATOM 570 O O . ALA A 1 76 ? 30.337 9.539 26.626 1.00 38.56 76 ALA A O 1
ATOM 571 N N . ASN A 1 77 ? 28.450 10.329 25.721 1.00 38.62 77 ASN A N 1
ATOM 572 C CA . ASN A 1 77 ? 29.123 11.032 24.612 1.00 38.62 77 ASN A CA 1
ATOM 573 C C . ASN A 1 77 ? 29.068 12.570 24.700 1.00 38.62 77 ASN A C 1
ATOM 575 O O . ASN A 1 77 ? 29.462 13.249 23.753 1.00 38.62 77 ASN A O 1
ATOM 579 N N . ALA A 1 78 ? 28.619 13.132 25.828 1.00 34.66 78 ALA A N 1
ATOM 580 C CA . ALA A 1 78 ? 28.582 14.584 26.031 1.00 34.66 78 ALA A CA 1
ATOM 581 C C . ALA A 1 78 ? 29.957 15.218 26.340 1.00 34.66 78 ALA A C 1
ATOM 583 O O . ALA A 1 78 ? 30.084 16.435 26.247 1.00 34.66 78 ALA A O 1
ATOM 584 N N . ASP A 1 79 ? 30.988 14.412 26.620 1.00 36.28 79 ASP A N 1
ATOM 585 C CA . ASP A 1 79 ? 32.368 14.866 26.838 1.00 36.28 79 ASP A CA 1
ATOM 586 C C . ASP A 1 79 ? 33.312 14.269 25.786 1.00 36.28 79 ASP A C 1
ATOM 588 O O . ASP A 1 79 ? 34.116 13.376 26.046 1.00 36.28 79 ASP A O 1
ATOM 592 N N . SER A 1 80 ? 33.221 14.776 24.559 1.00 30.83 80 SER A N 1
ATOM 593 C CA . SER A 1 80 ? 34.314 14.680 23.587 1.00 30.83 80 SER A CA 1
ATOM 594 C C . SER A 1 80 ? 34.829 16.098 23.305 1.00 30.83 80 SER A C 1
ATOM 596 O O . SER A 1 80 ? 34.029 17.001 23.038 1.00 30.83 80 SER A O 1
ATOM 598 N N . PRO A 1 81 ? 36.143 16.366 23.440 1.00 31.78 81 PRO A N 1
ATOM 599 C CA . PRO A 1 81 ? 36.658 17.720 23.319 1.00 31.78 81 PRO A CA 1
ATOM 600 C C . PRO A 1 81 ? 36.491 18.228 21.886 1.00 31.78 81 PRO A C 1
ATOM 602 O O . PRO A 1 81 ? 36.869 17.565 20.925 1.00 31.78 81 PRO A O 1
ATOM 605 N N . LYS A 1 82 ? 35.926 19.435 21.770 1.00 30.44 82 LYS A N 1
ATOM 606 C CA . LYS A 1 82 ? 35.754 20.185 20.522 1.00 30.44 82 LYS A CA 1
ATOM 607 C C . LYS A 1 82 ? 37.083 20.274 19.769 1.00 30.44 82 LYS A C 1
ATOM 609 O O . LYS A 1 82 ? 37.978 21.015 20.177 1.00 30.44 82 LYS A O 1
ATOM 614 N N . GLU A 1 83 ? 37.186 19.558 18.658 1.00 27.95 83 GLU A N 1
ATOM 615 C CA . GLU A 1 83 ? 38.302 19.683 17.731 1.00 27.95 83 GLU A CA 1
ATOM 616 C C . GLU A 1 83 ? 38.195 21.042 17.021 1.00 27.95 83 GLU A C 1
ATOM 618 O O . GLU A 1 83 ? 37.228 21.341 16.314 1.00 27.95 83 GLU A O 1
ATOM 623 N N . LYS A 1 84 ? 39.158 21.928 17.297 1.00 30.50 84 LYS A N 1
ATOM 624 C CA . LYS A 1 84 ? 39.283 23.222 16.625 1.00 30.50 84 LYS A CA 1
ATOM 625 C C . LYS A 1 84 ? 39.665 22.978 15.167 1.00 30.50 84 LYS A C 1
ATOM 627 O O . LYS A 1 84 ? 40.742 22.464 14.889 1.00 30.50 84 LYS A O 1
ATOM 632 N N . GLN A 1 85 ? 38.814 23.425 14.251 1.00 26.97 85 GLN A N 1
ATOM 633 C CA . GLN A 1 85 ? 39.181 23.606 12.851 1.00 26.97 85 GLN A CA 1
ATOM 634 C C . GLN A 1 85 ? 40.263 24.690 12.735 1.00 26.97 85 GLN A C 1
ATOM 636 O O . GLN A 1 85 ? 40.043 25.835 13.131 1.00 26.97 85 GLN A O 1
ATOM 641 N N . THR A 1 86 ? 41.401 24.347 12.134 1.00 28.47 86 THR A N 1
ATOM 642 C CA . THR A 1 86 ? 42.316 25.303 11.489 1.00 28.47 86 THR A CA 1
ATOM 643 C C . THR A 1 86 ? 42.762 24.747 10.132 1.00 28.47 86 THR A C 1
ATOM 645 O O . THR A 1 86 ? 42.827 23.525 9.990 1.00 28.47 86 THR A O 1
ATOM 648 N N . PRO A 1 87 ? 43.001 25.601 9.117 1.00 30.59 87 PRO A N 1
ATOM 649 C CA . PRO A 1 87 ? 42.928 25.202 7.716 1.00 30.59 87 PRO A CA 1
ATOM 650 C C . PRO A 1 87 ? 44.273 24.775 7.102 1.00 30.59 87 PRO A C 1
ATOM 652 O O . PRO A 1 87 ? 45.334 24.921 7.699 1.00 30.59 87 PRO A O 1
ATOM 655 N N . ALA A 1 88 ? 44.143 24.243 5.884 1.00 27.95 88 ALA A N 1
ATOM 656 C CA . ALA A 1 88 ? 45.097 23.591 4.985 1.00 27.95 88 ALA A CA 1
ATOM 657 C C . ALA A 1 88 ? 46.561 24.088 4.935 1.00 27.95 88 ALA A C 1
ATOM 659 O O . ALA A 1 88 ? 46.837 25.285 4.922 1.00 27.95 88 ALA A O 1
ATOM 660 N N . GLY A 1 89 ? 47.471 23.127 4.728 1.00 27.38 89 GLY A N 1
ATOM 661 C CA . GLY A 1 89 ? 48.866 23.301 4.305 1.00 27.38 89 GLY A CA 1
ATOM 662 C C . GLY A 1 89 ? 49.537 21.939 4.060 1.00 27.38 89 GLY A C 1
ATOM 663 O O . GLY A 1 89 ? 49.221 20.978 4.752 1.00 27.38 89 GLY A O 1
ATOM 664 N N . THR A 1 90 ? 50.378 21.845 3.033 1.00 28.00 90 THR A N 1
ATOM 665 C CA . THR A 1 90 ? 50.829 20.632 2.327 1.00 28.00 90 THR A CA 1
ATOM 666 C C . THR A 1 90 ? 52.061 19.917 2.921 1.00 28.00 90 THR A C 1
ATOM 668 O O . THR A 1 90 ? 52.789 20.471 3.736 1.00 28.00 90 THR A O 1
ATOM 671 N N . ASP A 1 91 ? 52.293 18.707 2.387 1.00 26.66 91 ASP A N 1
ATOM 672 C CA . ASP A 1 91 ? 53.572 17.992 2.185 1.00 26.66 91 ASP A CA 1
ATOM 673 C C . ASP A 1 91 ? 54.153 17.017 3.237 1.00 26.66 91 ASP A C 1
ATOM 675 O O . ASP A 1 91 ? 54.849 17.376 4.175 1.00 26.66 91 ASP A O 1
ATOM 679 N N . SER A 1 92 ? 54.021 15.735 2.862 1.00 25.17 92 SER A N 1
ATOM 680 C CA . SER A 1 92 ? 55.071 14.703 2.736 1.00 25.17 92 SER A CA 1
ATOM 681 C C . SER A 1 92 ? 55.693 13.996 3.960 1.00 25.17 92 SER A C 1
ATOM 683 O O . SER A 1 92 ? 56.078 14.596 4.955 1.00 25.17 92 SER A O 1
ATOM 685 N N . ALA A 1 93 ? 55.925 12.697 3.712 1.00 26.36 93 ALA A N 1
ATOM 686 C CA . ALA A 1 93 ? 56.883 11.761 4.313 1.00 26.36 93 ALA A CA 1
ATOM 687 C C . ALA A 1 93 ? 5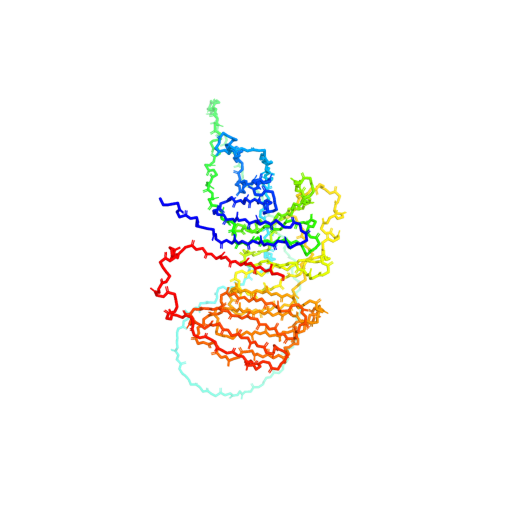6.492 11.001 5.603 1.00 26.36 93 ALA A C 1
ATOM 689 O O . ALA A 1 93 ? 56.126 11.558 6.630 1.00 26.36 93 ALA A O 1
ATOM 690 N N . ALA A 1 94 ? 56.618 9.672 5.504 1.00 26.80 94 ALA A N 1
ATOM 691 C CA . ALA A 1 94 ? 56.418 8.661 6.545 1.00 26.80 94 ALA A CA 1
ATOM 692 C C . ALA A 1 94 ? 57.778 8.239 7.193 1.00 26.80 94 ALA A C 1
ATOM 694 O O . ALA A 1 94 ? 58.799 8.843 6.871 1.00 26.80 94 ALA A O 1
ATOM 695 N N . PRO A 1 95 ? 57.838 7.214 8.076 1.00 40.84 95 PRO A N 1
ATOM 696 C CA . PRO A 1 95 ? 58.031 7.306 9.533 1.00 40.84 95 PRO A CA 1
ATOM 697 C C . PRO A 1 95 ? 59.412 6.747 9.989 1.00 40.84 95 PRO A C 1
ATOM 699 O O . PRO A 1 95 ? 60.252 6.475 9.129 1.00 40.84 95 PRO A O 1
ATOM 702 N N . PRO A 1 96 ? 59.699 6.551 11.303 1.00 32.72 96 PRO A N 1
ATOM 703 C CA . PRO A 1 96 ? 59.475 5.212 11.887 1.00 32.72 96 PRO A CA 1
ATOM 704 C C . PRO A 1 96 ? 59.202 5.127 13.420 1.00 32.72 96 PRO A C 1
ATOM 706 O O . PRO A 1 96 ? 59.222 6.100 14.164 1.00 32.72 96 PRO A O 1
ATOM 709 N N . SER A 1 97 ? 58.943 3.877 13.822 1.00 24.73 97 SER A N 1
ATOM 710 C CA . SER A 1 97 ? 58.694 3.199 15.113 1.00 24.73 97 SER A CA 1
ATOM 711 C C . SER A 1 97 ? 59.446 3.603 16.398 1.00 24.73 97 SER A C 1
ATOM 713 O O . SER A 1 97 ? 60.650 3.836 16.340 1.00 24.73 97 SER A O 1
ATOM 715 N N . ALA A 1 98 ? 58.802 3.400 17.566 1.00 27.36 98 ALA A N 1
ATOM 716 C CA . ALA A 1 98 ? 59.389 2.706 18.734 1.00 27.36 98 ALA A CA 1
ATOM 717 C C . ALA A 1 98 ? 58.323 2.274 19.779 1.00 27.36 98 ALA A C 1
ATOM 719 O O . ALA A 1 98 ? 57.306 2.941 19.947 1.00 27.36 98 ALA A O 1
ATOM 720 N N . MET A 1 99 ? 58.580 1.139 20.441 1.00 23.84 99 MET A N 1
ATOM 721 C CA . MET A 1 99 ? 57.828 0.499 21.537 1.00 23.84 99 MET A CA 1
ATOM 722 C C . MET A 1 99 ? 58.073 1.150 22.923 1.00 23.84 99 MET A C 1
ATOM 724 O O . MET A 1 99 ? 59.005 1.933 23.062 1.00 23.84 99 MET A O 1
ATOM 728 N N . GLU A 1 100 ? 57.313 0.664 23.929 1.00 25.08 100 GLU A N 1
ATOM 729 C CA . GLU A 1 100 ? 57.542 0.694 25.403 1.00 25.08 100 GLU A CA 1
ATOM 730 C C . GLU A 1 100 ? 57.051 1.952 26.155 1.00 25.08 100 GLU A C 1
ATOM 732 O O . GLU A 1 100 ? 57.175 3.060 25.662 1.00 25.08 100 GLU A O 1
ATOM 737 N N . ALA A 1 101 ? 56.474 1.922 27.366 1.00 24.83 101 ALA A N 1
ATOM 738 C CA . ALA A 1 101 ? 56.096 0.886 28.331 1.00 24.83 101 ALA A CA 1
ATOM 739 C C . ALA A 1 101 ? 55.122 1.494 29.380 1.00 24.83 101 ALA A C 1
ATOM 741 O O . ALA A 1 101 ? 54.909 2.703 29.441 1.00 24.83 101 ALA A O 1
ATOM 742 N N . MET A 1 102 ? 54.553 0.613 30.209 1.00 22.45 102 MET A N 1
ATOM 743 C CA . MET A 1 102 ? 53.734 0.833 31.413 1.00 22.45 102 MET A CA 1
ATOM 744 C C . MET A 1 102 ? 54.128 2.027 32.302 1.00 22.45 102 MET A C 1
ATOM 746 O O . MET A 1 102 ? 55.304 2.198 32.600 1.00 22.45 102 MET A O 1
ATOM 750 N N . GLN A 1 103 ? 53.127 2.675 32.918 1.00 24.52 103 GLN A N 1
ATOM 751 C CA . GLN A 1 103 ? 53.001 2.746 34.387 1.00 24.52 103 GLN A CA 1
ATOM 752 C C . GLN A 1 103 ? 51.642 3.316 34.830 1.00 24.52 103 GLN A C 1
ATOM 754 O O . GLN A 1 103 ? 51.172 4.338 34.338 1.00 24.52 103 GLN A O 1
ATOM 759 N N . ALA A 1 104 ? 51.024 2.621 35.785 1.00 23.98 104 ALA A N 1
ATOM 760 C CA . ALA A 1 104 ? 49.838 3.037 36.516 1.00 23.98 104 ALA A CA 1
ATOM 761 C C . ALA A 1 104 ? 50.255 3.745 37.810 1.00 23.98 104 ALA A C 1
ATOM 763 O O . ALA A 1 104 ? 51.079 3.206 38.546 1.00 23.98 104 ALA A O 1
ATOM 764 N N . THR A 1 105 ? 49.612 4.870 38.136 1.00 24.03 105 THR A N 1
ATOM 765 C CA . THR A 1 105 ? 49.621 5.421 39.498 1.00 24.03 105 THR A CA 1
ATOM 766 C C . THR A 1 105 ? 48.241 5.968 39.843 1.00 24.03 105 THR A C 1
ATOM 768 O O . THR A 1 105 ? 47.750 6.924 39.248 1.00 24.03 105 THR A O 1
ATOM 771 N N . LEU A 1 106 ? 47.619 5.320 40.824 1.00 23.08 106 LEU A N 1
ATOM 772 C CA . LEU A 1 106 ? 46.366 5.684 41.467 1.00 23.08 106 LEU A CA 1
ATOM 773 C C . LEU A 1 106 ? 46.640 6.783 42.508 1.00 23.08 106 LEU A C 1
ATOM 775 O O . LEU A 1 106 ? 47.396 6.550 43.449 1.00 23.08 106 LEU A O 1
ATOM 779 N N . VAL A 1 107 ? 45.987 7.943 42.399 1.00 26.58 107 VAL A N 1
ATOM 780 C CA . VAL A 1 107 ? 45.911 8.928 43.491 1.00 26.58 107 VAL A CA 1
ATOM 781 C C . VAL A 1 107 ? 44.448 9.284 43.742 1.00 26.58 107 VAL A C 1
ATOM 783 O O . VAL A 1 107 ? 43.721 9.703 42.846 1.00 26.58 107 VAL A O 1
ATOM 786 N N . LYS A 1 108 ? 44.016 9.058 44.987 1.00 26.02 108 LYS A N 1
ATOM 787 C CA . LYS A 1 108 ? 42.691 9.380 45.527 1.00 26.02 108 LYS A CA 1
ATOM 788 C C . LYS A 1 108 ? 42.485 10.895 45.607 1.00 26.02 108 LYS A C 1
ATOM 790 O O . LYS A 1 108 ? 43.350 11.598 46.117 1.00 26.02 108 LYS A O 1
ATOM 795 N N . GLY A 1 109 ? 41.279 11.352 45.282 1.00 26.69 109 GLY A N 1
ATOM 796 C CA . GLY A 1 109 ? 40.791 12.679 45.654 1.00 26.69 109 GLY A CA 1
ATOM 797 C C . GLY A 1 109 ? 39.267 12.728 45.631 1.00 26.69 109 GLY A C 1
ATOM 798 O O . GLY A 1 109 ? 38.667 12.780 44.566 1.00 26.69 109 GLY A O 1
ATOM 799 N N . LYS A 1 110 ? 38.637 12.676 46.811 1.00 25.16 110 LYS A N 1
ATOM 800 C CA . LYS A 1 110 ? 37.225 13.037 47.004 1.00 25.16 110 LYS A CA 1
ATOM 801 C C . LYS A 1 110 ? 37.099 14.553 46.859 1.00 25.16 110 LYS A C 1
ATOM 803 O O . LYS A 1 110 ? 37.863 15.267 47.501 1.00 25.16 110 LYS A O 1
ATOM 808 N N . MET A 1 111 ? 36.088 15.029 46.139 1.00 23.56 111 MET A N 1
ATOM 809 C CA . MET A 1 111 ? 35.611 16.402 46.284 1.00 23.56 111 MET A CA 1
ATOM 810 C C . MET A 1 111 ? 34.097 16.416 46.485 1.00 23.56 111 MET A C 1
ATOM 812 O O . MET A 1 111 ? 33.330 15.881 45.691 1.00 23.56 111 MET A O 1
ATOM 816 N N . HIS A 1 112 ? 33.727 16.986 47.626 1.00 22.27 112 HIS A N 1
ATOM 817 C CA . HIS A 1 112 ? 32.391 17.332 48.086 1.00 22.27 112 HIS A CA 1
ATOM 818 C C . HIS A 1 112 ? 32.133 18.773 47.627 1.00 22.27 112 HIS A C 1
ATOM 820 O O . HIS A 1 112 ? 33.006 19.615 47.843 1.00 22.27 112 HIS A O 1
ATOM 826 N N . VAL A 1 113 ? 30.981 19.069 47.021 1.00 28.52 113 VAL A N 1
ATOM 827 C CA . VAL A 1 113 ? 30.522 20.453 46.815 1.00 28.52 113 VAL A CA 1
ATOM 828 C C . VAL A 1 113 ? 29.026 20.523 47.128 1.00 28.52 113 VAL A C 1
ATOM 830 O O . VAL A 1 113 ? 28.225 19.802 46.538 1.00 28.52 113 VAL A O 1
ATOM 833 N N . GLU A 1 114 ? 28.701 21.357 48.115 1.00 24.70 114 GLU A N 1
ATOM 834 C CA . GLU A 1 114 ? 27.365 21.692 48.622 1.00 24.70 114 GLU A CA 1
ATOM 835 C C . GLU A 1 114 ? 26.570 22.582 47.640 1.00 24.70 114 GLU A C 1
ATOM 837 O O . GLU A 1 114 ? 27.175 23.321 46.858 1.00 24.70 114 GLU A O 1
ATOM 842 N N . PRO A 1 115 ? 25.222 22.579 47.689 1.00 29.05 115 PRO A N 1
ATOM 843 C CA . PRO A 1 115 ? 24.399 23.515 46.925 1.00 29.05 115 PRO A CA 1
ATOM 844 C C . PRO A 1 115 ? 24.312 24.887 47.625 1.00 29.05 115 PRO A C 1
ATOM 846 O O . PRO A 1 115 ? 24.329 24.949 48.857 1.00 29.05 115 PRO A O 1
ATOM 849 N N . PRO A 1 116 ? 24.179 26.007 46.887 1.00 29.11 116 PRO A N 1
ATOM 850 C CA . PRO A 1 116 ? 24.076 27.316 47.510 1.00 29.11 116 PRO A CA 1
ATOM 851 C C . PRO A 1 116 ? 22.683 27.573 48.099 1.00 29.11 116 PRO A C 1
ATOM 853 O O . PRO A 1 116 ? 21.650 27.164 47.568 1.00 29.11 116 PRO A O 1
ATOM 856 N N . ALA A 1 117 ? 22.707 28.282 49.225 1.00 28.06 117 ALA A N 1
ATOM 857 C CA . ALA A 1 117 ? 21.589 28.596 50.097 1.00 28.06 117 ALA A CA 1
ATOM 858 C C . ALA A 1 117 ? 20.617 29.648 49.533 1.00 28.06 117 ALA A C 1
ATOM 860 O O . ALA A 1 117 ? 21.000 30.610 48.869 1.00 28.06 117 ALA A O 1
ATOM 861 N N . ASN A 1 118 ? 19.354 29.468 49.913 1.00 29.33 118 ASN A N 1
ATOM 862 C CA . ASN A 1 118 ? 18.203 30.323 49.651 1.00 29.33 118 ASN A CA 1
ATOM 863 C C . ASN A 1 118 ? 18.054 31.408 50.743 1.00 29.33 118 ASN A C 1
ATOM 865 O O . ASN A 1 118 ? 18.260 31.116 51.924 1.00 29.33 118 ASN A O 1
ATOM 869 N N . LYS A 1 119 ? 17.649 32.632 50.375 1.00 30.97 119 LYS A N 1
ATOM 870 C CA . LYS A 1 119 ? 17.152 33.671 51.302 1.00 30.97 119 LYS A CA 1
ATOM 871 C C . LYS A 1 119 ? 16.021 34.494 50.648 1.00 30.97 119 LYS A C 1
ATOM 873 O O . LYS A 1 119 ? 16.312 35.304 49.781 1.00 30.97 119 LYS A O 1
ATOM 878 N N . ASN A 1 120 ? 14.781 34.224 51.095 1.00 29.19 120 ASN A N 1
ATOM 879 C CA . ASN A 1 120 ? 13.668 35.101 51.555 1.00 29.19 120 ASN A CA 1
ATOM 880 C C . ASN A 1 120 ? 13.420 36.470 50.852 1.00 29.19 120 ASN A C 1
ATOM 882 O O . ASN A 1 120 ? 14.374 37.179 50.574 1.00 29.19 120 ASN A O 1
ATOM 886 N N . THR A 1 121 ? 12.197 36.976 50.584 1.00 30.14 121 THR A N 1
ATOM 887 C CA . THR A 1 121 ? 10.916 36.999 51.349 1.00 30.14 121 THR A CA 1
ATOM 888 C C . THR A 1 121 ? 9.737 37.555 50.501 1.00 30.14 121 THR A C 1
ATOM 890 O O . THR A 1 121 ? 9.956 38.450 49.693 1.00 30.14 121 THR A O 1
ATOM 893 N N . ASP A 1 122 ? 8.520 37.064 50.795 1.00 28.62 122 ASP A N 1
ATOM 894 C CA . ASP A 1 122 ? 7.154 37.657 50.816 1.00 28.62 122 ASP A CA 1
ATOM 895 C C . ASP A 1 122 ? 6.547 38.521 49.678 1.00 28.62 122 ASP A C 1
ATOM 897 O O . ASP A 1 122 ? 7.002 39.623 49.386 1.00 28.62 122 ASP A O 1
ATOM 901 N N . GLY A 1 123 ? 5.362 38.095 49.188 1.00 27.44 123 GLY A N 1
ATOM 902 C CA . GLY A 1 123 ? 4.373 38.961 48.514 1.00 27.44 123 GLY A CA 1
ATOM 903 C C . GLY A 1 123 ? 3.246 38.257 47.720 1.00 27.44 123 GLY A C 1
ATOM 904 O O . GLY A 1 123 ? 3.431 37.979 46.547 1.00 27.44 123 GLY A O 1
ATOM 905 N N . GLN A 1 124 ? 2.070 38.073 48.351 1.00 30.30 124 GLN A N 1
ATOM 906 C CA . GLN A 1 124 ? 0.703 37.822 47.809 1.00 30.30 124 GLN A CA 1
ATOM 907 C C . GLN A 1 124 ? 0.392 36.585 46.911 1.00 30.30 124 GLN A C 1
ATOM 909 O O . GLN A 1 124 ? 1.148 36.249 46.004 1.00 30.30 124 GLN A O 1
ATOM 914 N N . PRO A 1 125 ? -0.785 35.928 47.084 1.00 31.77 125 PRO A N 1
ATOM 915 C CA . PRO A 1 125 ? -1.210 34.817 46.233 1.00 31.77 125 PRO A CA 1
ATOM 916 C C . PRO A 1 125 ? -1.774 35.342 44.904 1.00 31.77 125 PRO A C 1
ATOM 918 O O . PRO A 1 125 ? -2.960 35.642 44.777 1.00 31.77 125 PRO A O 1
ATOM 921 N N . GLY A 1 126 ? -0.912 35.453 43.896 1.00 28.02 126 GLY A N 1
ATOM 922 C CA . GLY A 1 126 ? -1.338 35.577 42.508 1.00 28.02 126 GLY A CA 1
ATOM 923 C C . GLY A 1 126 ? -1.871 34.234 42.016 1.00 28.02 126 GLY A C 1
ATOM 924 O O . GLY A 1 126 ? -1.137 33.246 41.994 1.00 28.02 126 GLY A O 1
ATOM 925 N N . VAL A 1 127 ? -3.145 34.194 41.618 1.00 33.91 127 VAL A N 1
ATOM 926 C CA . VAL A 1 127 ? -3.719 33.095 40.833 1.00 33.91 127 VAL A CA 1
ATOM 927 C C . VAL A 1 127 ? -2.854 32.939 39.588 1.00 33.91 127 VAL A C 1
ATOM 929 O O . VAL A 1 127 ? -2.942 33.723 38.645 1.00 33.91 127 VAL A O 1
ATOM 932 N N . THR A 1 128 ? -1.961 31.955 39.613 1.00 26.11 128 THR A N 1
ATOM 933 C CA . THR A 1 128 ? -1.153 31.606 38.451 1.00 26.11 128 THR A CA 1
ATOM 934 C C . THR A 1 128 ? -2.047 30.747 37.579 1.00 26.11 128 THR A C 1
ATOM 936 O O . THR A 1 128 ? -2.029 29.522 37.667 1.00 26.11 128 THR A O 1
ATOM 939 N N . THR A 1 129 ? -2.894 31.397 36.781 1.00 27.23 129 THR A N 1
ATOM 940 C CA . THR A 1 129 ? -3.544 30.750 35.646 1.00 27.23 129 THR A CA 1
ATOM 941 C C . THR A 1 129 ? -2.418 30.250 34.759 1.00 27.23 129 THR A C 1
ATOM 943 O O . THR A 1 129 ? -1.797 31.020 34.027 1.00 27.23 129 THR A O 1
ATOM 946 N N . THR A 1 130 ? -2.094 28.966 34.882 1.00 28.88 130 THR A N 1
ATOM 947 C CA . THR A 1 130 ? -1.233 28.267 33.940 1.00 28.88 130 THR A CA 1
ATOM 948 C C . THR A 1 130 ? -2.029 28.240 32.643 1.00 28.88 130 THR A C 1
ATOM 950 O O . THR A 1 130 ? -2.848 27.355 32.422 1.00 28.88 130 THR A O 1
ATOM 953 N N . GLN A 1 131 ? -1.888 29.288 31.828 1.00 29.75 131 GLN A N 1
ATOM 954 C CA . GLN A 1 131 ? -2.317 29.233 30.441 1.00 29.75 131 GLN A CA 1
ATOM 955 C C . GLN A 1 131 ? -1.476 28.124 29.820 1.00 29.75 131 GLN A C 1
ATOM 957 O O . GLN A 1 131 ? -0.289 28.304 29.550 1.00 29.75 131 GLN A O 1
ATOM 962 N N . SER A 1 132 ? -2.080 26.942 29.689 1.00 32.41 132 SER A N 1
ATOM 963 C CA . SER A 1 132 ? -1.595 25.909 28.791 1.00 32.41 132 SER A CA 1
ATOM 964 C C . SER A 1 132 ? -1.323 26.599 27.463 1.00 32.41 132 SER A C 1
ATOM 966 O O . SER A 1 132 ? -2.224 27.240 26.912 1.00 32.41 132 SER A O 1
ATOM 968 N N . ALA A 1 133 ? -0.077 26.535 26.994 1.00 31.23 133 ALA A N 1
ATOM 969 C CA . ALA A 1 133 ? 0.257 26.993 25.656 1.00 31.23 133 ALA A CA 1
ATOM 970 C C . ALA A 1 133 ? -0.776 26.401 24.681 1.00 31.23 133 ALA A C 1
ATOM 972 O O . ALA A 1 133 ? -1.145 25.235 24.858 1.00 31.23 133 ALA A O 1
ATOM 973 N N . PRO A 1 134 ? -1.287 27.176 23.710 1.00 30.38 134 PRO A N 1
ATOM 974 C CA . PRO A 1 134 ? -2.226 26.638 22.742 1.00 30.38 134 PRO A CA 1
ATOM 975 C C . PRO A 1 134 ? -1.553 25.433 22.088 1.00 30.38 134 PRO A C 1
ATOM 977 O O . PRO A 1 134 ? -0.485 25.571 21.487 1.00 30.38 134 PRO A O 1
ATOM 980 N N . VAL A 1 135 ? -2.137 24.245 22.276 1.00 38.75 135 VAL A N 1
ATOM 981 C CA . VAL A 1 135 ? -1.761 23.055 21.515 1.00 38.75 135 VAL A CA 1
ATOM 982 C C . VAL A 1 135 ? -1.926 23.474 20.066 1.00 38.75 135 VAL A C 1
ATOM 984 O O . VAL A 1 135 ? -3.029 23.812 19.640 1.00 38.75 135 VAL A O 1
ATOM 987 N N . ALA A 1 136 ? -0.813 23.596 19.344 1.00 33.09 136 ALA A N 1
ATOM 988 C CA . ALA A 1 136 ? -0.865 23.927 17.936 1.00 33.09 136 ALA A CA 1
ATOM 989 C C . ALA A 1 136 ? -1.733 22.852 17.278 1.00 33.09 136 ALA A C 1
ATOM 991 O O . ALA A 1 136 ? -1.350 21.685 17.283 1.00 33.09 136 ALA A O 1
ATOM 992 N N . GLN A 1 137 ? -2.906 23.237 16.772 1.00 40.44 137 GLN A N 1
ATOM 993 C CA . GLN A 1 137 ? -3.755 22.373 15.961 1.00 40.44 137 GLN A CA 1
ATOM 994 C C . GLN A 1 137 ? -2.937 21.969 14.736 1.00 40.44 137 GLN A C 1
ATOM 996 O O . GLN A 1 137 ? -2.854 22.695 13.743 1.00 40.44 137 GLN A O 1
ATOM 1001 N N . THR A 1 138 ? -2.245 20.837 14.829 1.00 46.09 138 THR A N 1
ATOM 1002 C CA . THR A 1 138 ? -1.586 20.253 13.673 1.00 46.09 138 THR A CA 1
ATOM 1003 C C . THR A 1 138 ? -2.688 19.597 12.858 1.00 46.09 138 THR A C 1
ATOM 1005 O O . THR A 1 138 ? -3.252 18.576 13.241 1.00 46.09 138 THR A O 1
ATOM 1008 N N . ASN A 1 139 ? -3.072 20.252 11.762 1.00 64.69 139 ASN A N 1
ATOM 1009 C CA . ASN A 1 139 ? -4.063 19.734 10.826 1.00 64.69 139 ASN A CA 1
ATOM 1010 C C . ASN A 1 139 ? -3.419 18.608 10.005 1.00 64.69 139 ASN A C 1
ATOM 1012 O O . ASN A 1 139 ? -3.004 18.791 8.861 1.00 64.69 139 ASN A O 1
ATOM 1016 N N . SER A 1 140 ? -3.194 17.487 10.683 1.00 74.88 140 SER A N 1
ATOM 1017 C CA . SER A 1 140 ? -2.504 16.318 10.166 1.00 74.88 140 SER A CA 1
ATOM 1018 C C . SER A 1 140 ? -3.425 15.542 9.222 1.00 74.88 140 SER A C 1
ATOM 1020 O O . SER A 1 140 ? -4.603 15.332 9.518 1.00 74.88 140 SER A O 1
ATOM 1022 N N . SER A 1 141 ? -2.873 15.122 8.084 1.00 85.62 141 SER A N 1
ATOM 1023 C CA . SER A 1 141 ? -3.611 14.479 6.996 1.00 85.62 141 SER A CA 1
ATOM 1024 C C . SER A 1 141 ? -3.405 12.967 6.973 1.00 85.62 141 SER A C 1
ATOM 1026 O O . SER A 1 141 ? -2.319 12.459 7.273 1.00 85.62 141 SER A O 1
ATOM 1028 N N . VAL A 1 142 ? -4.433 12.237 6.545 1.00 88.44 142 VAL A N 1
ATOM 1029 C CA . VAL A 1 142 ? -4.337 10.815 6.212 1.00 88.44 142 VAL A CA 1
ATOM 1030 C C . VAL A 1 142 ? -3.470 10.668 4.970 1.00 88.44 142 VAL A C 1
ATOM 1032 O O . VAL A 1 142 ? -3.794 11.195 3.906 1.00 88.44 142 VAL A O 1
ATOM 1035 N N . CYS A 1 143 ? -2.352 9.960 5.103 1.00 88.38 143 CYS A N 1
ATOM 1036 C CA . CYS A 1 143 ? -1.417 9.760 4.001 1.00 88.38 143 CYS A CA 1
ATOM 1037 C C . CYS A 1 143 ? -1.656 8.444 3.257 1.00 88.38 143 CYS A C 1
ATOM 1039 O O . CYS A 1 143 ? -1.366 8.369 2.064 1.00 88.38 143 CYS A O 1
ATOM 1041 N N . ALA A 1 144 ? -2.194 7.427 3.933 1.00 90.69 144 ALA A N 1
ATOM 1042 C CA . ALA A 1 144 ? -2.487 6.140 3.322 1.00 90.69 144 ALA A CA 1
ATOM 1043 C C . ALA A 1 144 ? -3.621 5.412 4.055 1.00 90.69 144 ALA A C 1
ATOM 1045 O O . ALA A 1 144 ? -3.746 5.498 5.277 1.00 90.69 144 ALA A O 1
ATOM 1046 N N . VAL A 1 145 ? -4.426 4.672 3.294 1.00 93.75 145 VAL A N 1
ATOM 1047 C CA . VAL A 1 145 ? -5.538 3.853 3.785 1.00 93.75 145 VAL A CA 1
ATOM 1048 C C . VAL A 1 145 ? -5.553 2.526 3.031 1.00 93.75 145 VAL A C 1
ATOM 1050 O O . VAL A 1 145 ? -5.227 2.486 1.845 1.00 93.75 145 VAL A O 1
ATOM 1053 N N . THR A 1 146 ? -5.889 1.426 3.702 1.00 95.06 146 THR A N 1
ATOM 1054 C CA . THR A 1 146 ? -5.961 0.094 3.090 1.00 95.06 146 THR A CA 1
ATOM 1055 C C . THR A 1 146 ? -6.879 -0.831 3.888 1.00 95.06 146 THR A C 1
ATOM 1057 O O . THR A 1 146 ? -6.924 -0.753 5.113 1.00 95.06 146 THR A O 1
ATOM 1060 N N . PHE A 1 147 ? -7.607 -1.711 3.208 1.00 95.94 147 PHE A N 1
ATOM 1061 C CA . PHE A 1 147 ? -8.339 -2.797 3.858 1.00 95.94 147 PHE A CA 1
ATOM 1062 C C . PHE A 1 147 ? -7.464 -4.044 3.961 1.00 95.94 147 PHE A C 1
ATOM 1064 O O . PHE A 1 147 ? -6.620 -4.284 3.092 1.00 95.94 147 PHE A O 1
ATOM 1071 N N . SER A 1 148 ? -7.702 -4.868 4.979 1.00 96.56 148 SER A N 1
ATOM 1072 C CA . SER A 1 148 ? -7.222 -6.248 4.958 1.00 96.56 148 SER A CA 1
ATOM 1073 C C . SER A 1 148 ? -7.896 -7.014 3.808 1.00 96.56 148 SER A C 1
ATOM 1075 O O . SER A 1 148 ? -9.044 -6.709 3.467 1.00 96.56 148 SER A O 1
ATOM 1077 N N . PRO A 1 149 ? -7.214 -7.983 3.169 1.00 94.06 149 PRO A N 1
ATOM 1078 C CA . PRO A 1 149 ? -7.793 -8.772 2.082 1.00 94.06 149 PRO A CA 1
ATOM 1079 C C . PRO A 1 149 ? -9.103 -9.468 2.462 1.00 94.06 149 PRO A C 1
ATOM 1081 O O . PRO A 1 149 ? -10.060 -9.411 1.700 1.00 94.06 149 PRO A O 1
ATOM 1084 N N . ASP A 1 150 ? -9.187 -10.026 3.673 1.00 95.12 150 ASP A N 1
ATOM 1085 C CA . ASP A 1 150 ? -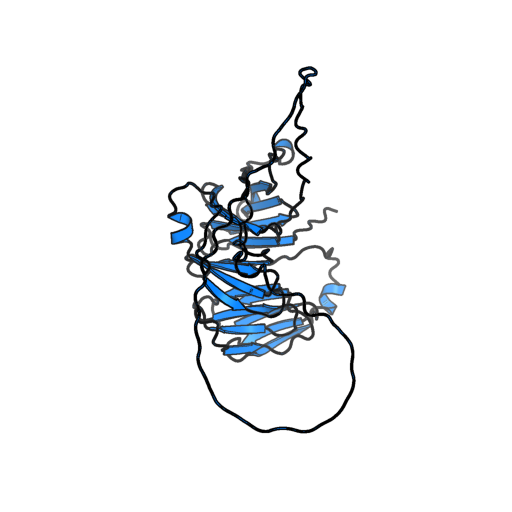10.414 -10.627 4.225 1.00 95.12 150 ASP A CA 1
ATOM 1086 C C . ASP A 1 150 ? -11.530 -9.607 4.551 1.00 95.12 150 ASP A C 1
ATOM 1088 O O . ASP A 1 150 ? -12.638 -9.972 4.960 1.00 95.12 150 ASP A O 1
ATOM 1092 N N . GLY A 1 151 ? -11.236 -8.314 4.394 1.00 94.12 151 GLY A N 1
ATOM 1093 C CA . GLY A 1 151 ? -12.139 -7.204 4.648 1.00 94.12 151 GLY A CA 1
ATOM 1094 C C . GLY A 1 151 ? -12.505 -7.025 6.115 1.00 94.12 151 GLY A C 1
ATOM 1095 O O . GLY A 1 151 ? -13.427 -6.264 6.388 1.00 94.12 151 GLY A O 1
ATOM 1096 N N . ALA A 1 152 ? -11.845 -7.710 7.054 1.00 95.94 152 ALA A N 1
ATOM 1097 C CA . ALA A 1 152 ? -12.127 -7.622 8.485 1.00 95.94 152 ALA A CA 1
ATOM 1098 C C . ALA A 1 152 ? -11.610 -6.325 9.122 1.00 95.94 152 ALA A C 1
ATOM 1100 O O . ALA A 1 152 ? -12.170 -5.874 10.122 1.00 95.94 152 ALA A O 1
ATOM 1101 N N . TYR A 1 153 ? -10.583 -5.706 8.535 1.00 96.44 153 TYR A N 1
ATOM 1102 C CA . TYR A 1 153 ? -9.926 -4.534 9.097 1.00 96.44 153 TYR A CA 1
ATOM 1103 C C . TYR A 1 153 ? -9.734 -3.415 8.076 1.00 96.44 153 TYR A C 1
ATOM 1105 O O . TYR A 1 153 ? -9.443 -3.649 6.903 1.00 96.44 153 TYR A O 1
ATOM 1113 N N . LEU A 1 154 ? -9.848 -2.177 8.551 1.00 95.69 154 LEU A N 1
ATOM 1114 C CA . LEU A 1 154 ? -9.402 -0.974 7.855 1.00 95.69 154 LEU A CA 1
ATOM 1115 C C . LEU A 1 154 ? -8.171 -0.437 8.579 1.00 95.69 154 LEU A C 1
ATOM 1117 O O . LEU A 1 154 ? -8.209 -0.249 9.789 1.00 95.69 154 LEU A O 1
ATOM 1121 N N . LEU A 1 155 ? -7.104 -0.159 7.843 1.00 95.88 155 LEU A N 1
ATOM 1122 C CA . LEU A 1 155 ? -5.880 0.462 8.332 1.00 95.88 155 LEU A CA 1
ATOM 1123 C C . LEU A 1 155 ? -5.764 1.864 7.733 1.00 95.88 155 LEU A C 1
ATOM 1125 O O . LEU A 1 155 ? -5.818 2.015 6.512 1.00 95.88 155 LEU A O 1
ATOM 1129 N N . ALA A 1 156 ? -5.549 2.876 8.572 1.00 94.06 156 ALA A N 1
ATOM 1130 C CA . ALA A 1 156 ? -5.205 4.224 8.128 1.00 94.06 156 ALA A CA 1
ATOM 1131 C C . ALA A 1 156 ? -3.947 4.727 8.833 1.00 94.06 156 ALA A C 1
ATOM 1133 O O . ALA A 1 156 ? -3.757 4.525 10.033 1.00 94.06 156 ALA A O 1
ATOM 1134 N N . ALA A 1 157 ? -3.100 5.413 8.073 1.00 92.38 157 ALA A N 1
ATOM 1135 C CA . ALA A 1 157 ? -1.898 6.063 8.561 1.00 92.38 157 ALA A CA 1
ATOM 1136 C C . ALA A 1 157 ? -1.965 7.570 8.310 1.00 92.38 157 ALA A C 1
ATOM 1138 O O . ALA A 1 157 ? -2.454 8.033 7.275 1.00 92.38 157 ALA A O 1
ATOM 1139 N N . ARG A 1 158 ? -1.428 8.330 9.261 1.00 90.44 158 ARG A N 1
ATOM 1140 C CA . ARG A 1 158 ? -1.335 9.786 9.215 1.00 90.44 158 ARG A CA 1
ATOM 1141 C C . ARG A 1 158 ? 0.105 10.253 9.070 1.00 90.44 158 ARG A C 1
ATOM 1143 O O . ARG A 1 158 ? 1.073 9.564 9.408 1.00 90.44 158 ARG A O 1
ATOM 1150 N N . ASP A 1 159 ? 0.246 11.479 8.594 1.00 87.75 159 ASP A N 1
ATOM 1151 C CA . ASP A 1 159 ? 1.528 12.172 8.477 1.00 87.75 159 ASP A CA 1
ATOM 1152 C C . ASP A 1 159 ? 2.167 12.566 9.829 1.00 87.75 159 ASP A C 1
ATOM 1154 O O . ASP A 1 159 ? 3.365 12.873 9.879 1.00 87.75 159 ASP A O 1
ATOM 1158 N N . ASP A 1 160 ? 1.417 12.505 10.930 1.00 87.88 160 ASP A N 1
ATOM 1159 C CA . ASP A 1 160 ? 1.884 12.712 12.307 1.00 87.88 160 ASP A CA 1
ATOM 1160 C C . ASP A 1 160 ? 2.472 11.444 12.957 1.00 87.88 160 ASP A C 1
ATOM 1162 O O . ASP A 1 160 ? 2.947 11.515 14.091 1.00 87.88 160 ASP A O 1
ATOM 1166 N N . LYS A 1 161 ? 2.566 10.339 12.192 1.00 90.88 161 LYS A N 1
ATOM 1167 C CA . LYS A 1 161 ? 3.017 8.986 12.591 1.00 90.88 161 LYS A CA 1
ATOM 1168 C C . LYS A 1 161 ? 1.949 8.133 13.276 1.00 90.88 161 LYS A C 1
ATOM 1170 O O . LYS A 1 161 ? 2.236 6.971 13.567 1.00 90.88 161 LYS A O 1
ATOM 1175 N N . ALA A 1 162 ? 0.756 8.661 13.532 1.00 91.56 162 ALA A N 1
ATOM 1176 C CA . ALA A 1 162 ? -0.313 7.855 14.092 1.00 91.56 162 ALA A CA 1
ATOM 1177 C C . ALA A 1 162 ? -0.836 6.859 13.048 1.00 91.56 162 ALA A C 1
ATOM 1179 O O . ALA A 1 162 ? -0.966 7.159 11.855 1.00 91.56 162 ALA A O 1
ATOM 1180 N N . LEU A 1 163 ? -1.127 5.657 13.520 1.00 93.75 163 LEU A N 1
ATOM 1181 C CA . LEU A 1 163 ? -1.680 4.566 12.742 1.00 93.75 163 LEU A CA 1
ATOM 1182 C C . LEU A 1 163 ? -2.843 3.971 13.526 1.00 93.75 163 LEU A C 1
ATOM 1184 O O . LEU A 1 163 ? -2.716 3.727 14.724 1.00 93.75 163 LEU A O 1
ATOM 1188 N N . TYR A 1 164 ? -3.957 3.746 12.839 1.00 94.31 164 TYR A N 1
ATOM 1189 C CA . TYR A 1 164 ? -5.204 3.258 13.415 1.00 94.31 164 TYR A CA 1
ATOM 1190 C C . TYR A 1 164 ? -5.714 2.061 12.617 1.00 94.31 164 TYR A C 1
ATOM 1192 O O . TYR A 1 164 ? -5.648 2.052 11.385 1.00 94.31 164 TYR A O 1
ATOM 1200 N N . ILE A 1 165 ? -6.239 1.067 13.328 1.00 95.69 165 ILE A N 1
ATOM 1201 C CA . ILE A 1 165 ? -6.879 -0.119 12.771 1.00 95.69 165 ILE A CA 1
ATOM 1202 C C . ILE A 1 165 ? -8.288 -0.219 13.347 1.00 95.69 165 ILE A C 1
ATOM 1204 O O . ILE A 1 165 ? -8.467 -0.278 14.567 1.00 95.69 165 ILE A O 1
ATOM 1208 N N . TRP A 1 166 ? -9.279 -0.278 12.461 1.00 95.00 166 TRP A N 1
ATOM 1209 C CA . TRP A 1 166 ? -10.679 -0.507 12.807 1.00 95.00 166 TRP A CA 1
ATOM 1210 C C . TRP A 1 166 ? -11.107 -1.908 12.397 1.00 95.00 166 TRP A C 1
ATOM 1212 O O . TRP A 1 166 ? -10.761 -2.359 11.308 1.00 95.00 166 TRP A O 1
ATOM 1222 N N . ASP A 1 167 ? -11.913 -2.559 13.230 1.00 93.94 167 ASP A N 1
ATOM 1223 C CA . ASP A 1 167 ? -12.741 -3.696 12.820 1.00 93.94 167 ASP A CA 1
ATOM 1224 C C . ASP A 1 167 ? -13.868 -3.191 11.906 1.00 93.94 167 ASP A C 1
ATOM 1226 O O . ASP A 1 167 ? -14.574 -2.254 12.262 1.00 93.94 167 ASP A O 1
ATOM 1230 N N . THR A 1 168 ? -14.068 -3.790 10.734 1.00 93.00 168 THR A N 1
ATOM 1231 C CA . THR A 1 168 ? -15.059 -3.323 9.740 1.00 93.00 168 THR A CA 1
ATOM 1232 C C . THR A 1 168 ? -16.481 -3.813 10.011 1.00 93.00 168 THR A C 1
ATOM 1234 O O . THR A 1 168 ? -17.426 -3.385 9.348 1.00 93.00 168 THR A O 1
ATOM 1237 N N . LYS A 1 169 ? -16.667 -4.736 10.963 1.00 91.12 169 LYS A N 1
ATOM 1238 C CA . LYS A 1 169 ? -17.985 -5.270 11.323 1.00 91.12 169 LYS A CA 1
ATOM 1239 C C . LYS A 1 169 ? -18.686 -4.367 12.334 1.00 91.12 169 LYS A C 1
ATOM 1241 O O . LYS A 1 169 ? -19.893 -4.166 12.241 1.00 91.12 169 LYS A O 1
ATOM 1246 N N . GLN A 1 170 ? -17.939 -3.869 13.310 1.00 89.62 170 GLN A N 1
ATOM 1247 C CA . GLN A 1 170 ? -18.411 -3.033 14.413 1.00 89.62 170 GLN A CA 1
ATOM 1248 C C . GLN A 1 170 ? -17.922 -1.589 14.292 1.00 89.62 170 GLN A C 1
ATOM 1250 O O . GLN A 1 170 ? -18.389 -0.731 15.042 1.00 89.62 170 GLN A O 1
ATOM 1255 N N . TRP A 1 171 ? -16.986 -1.329 13.375 1.00 90.81 171 TRP A N 1
ATOM 1256 C CA . TRP A 1 171 ? -16.353 -0.028 13.183 1.00 90.81 171 TRP A CA 1
ATOM 1257 C C . TRP A 1 171 ? -15.759 0.515 14.486 1.00 90.81 171 TRP A C 1
ATOM 1259 O O . TRP A 1 171 ? -15.911 1.676 14.834 1.00 90.81 171 TRP A O 1
ATOM 1269 N N . GLN A 1 172 ? -15.081 -0.351 15.238 1.00 90.75 172 GLN A N 1
ATOM 1270 C CA . GLN A 1 172 ? -14.400 0.020 16.478 1.00 90.75 172 GLN A CA 1
ATOM 1271 C C . GLN A 1 172 ? -12.895 -0.019 16.273 1.00 90.75 172 GLN A C 1
ATOM 1273 O O . GLN A 1 172 ? -12.389 -0.886 15.559 1.00 90.75 172 GLN A O 1
ATOM 1278 N N . ILE A 1 173 ? -12.179 0.902 16.916 1.00 92.19 173 ILE A N 1
ATOM 1279 C CA . ILE A 1 173 ? -10.717 0.876 16.920 1.00 92.19 173 ILE A CA 1
ATOM 1280 C C . ILE A 1 173 ? -10.272 -0.324 17.742 1.00 92.19 173 ILE A C 1
ATOM 1282 O O . ILE A 1 173 ? -10.563 -0.418 18.934 1.00 92.19 173 ILE A O 1
ATOM 1286 N N . VAL A 1 174 ? -9.559 -1.231 17.086 1.00 94.19 174 VAL A N 1
ATOM 1287 C CA . VAL A 1 174 ? -8.989 -2.427 17.713 1.00 94.19 174 VAL A CA 1
ATOM 1288 C C . VAL A 1 174 ? -7.509 -2.257 18.016 1.00 94.19 174 VAL A C 1
ATOM 1290 O O . VAL A 1 174 ? -6.985 -2.954 18.876 1.00 94.19 174 VAL A O 1
ATOM 1293 N N . PHE A 1 175 ? -6.838 -1.332 17.327 1.00 94.44 175 PHE A N 1
ATOM 1294 C CA . PHE A 1 175 ? -5.425 -1.057 17.541 1.00 94.44 175 PHE A CA 1
ATOM 1295 C C . PHE A 1 175 ? -5.048 0.340 17.043 1.00 94.44 175 PHE A C 1
ATOM 1297 O O . PHE A 1 175 ? -5.466 0.757 15.963 1.00 94.44 175 PHE A O 1
ATOM 1304 N N . ALA A 1 176 ? -4.235 1.059 17.807 1.00 93.38 176 ALA A N 1
ATOM 1305 C CA . ALA A 1 176 ? -3.714 2.370 17.470 1.00 93.38 176 ALA A CA 1
ATOM 1306 C C . ALA A 1 176 ? -2.332 2.571 18.100 1.00 93.38 176 ALA A C 1
ATOM 1308 O O . ALA A 1 176 ? -2.139 2.318 19.290 1.00 93.38 176 ALA A O 1
ATOM 1309 N N . PHE A 1 177 ? -1.361 3.040 17.317 1.00 92.75 177 PHE A N 1
ATOM 1310 C CA . PHE A 1 177 ? -0.007 3.308 17.809 1.00 92.75 177 PHE A CA 1
ATOM 1311 C C . PHE A 1 177 ? 0.716 4.367 16.969 1.00 92.75 177 PHE A C 1
ATOM 1313 O O . PHE A 1 177 ? 0.282 4.727 15.874 1.00 92.75 177 PHE A O 1
ATOM 1320 N N . CYS A 1 178 ? 1.833 4.873 17.497 1.00 91.69 178 CYS A N 1
ATOM 1321 C CA . CYS A 1 178 ? 2.710 5.808 16.798 1.00 91.69 178 CYS A CA 1
ATOM 1322 C C . CYS A 1 178 ? 3.917 5.078 16.213 1.00 91.69 178 CYS A C 1
ATOM 1324 O O . CYS A 1 178 ? 4.729 4.497 16.938 1.00 91.69 178 CYS A O 1
ATOM 1326 N N . THR A 1 179 ? 4.089 5.171 14.899 1.00 91.06 179 THR A N 1
ATOM 1327 C CA . THR A 1 179 ? 5.256 4.617 14.214 1.00 91.06 179 THR A CA 1
ATOM 1328 C C . THR A 1 179 ? 6.522 5.431 14.516 1.00 91.06 179 THR A C 1
ATOM 1330 O O . THR A 1 179 ? 6.492 6.583 14.966 1.00 91.06 179 THR A O 1
ATOM 1333 N N . LEU A 1 180 ? 7.696 4.839 14.275 1.00 87.25 180 LEU A N 1
ATOM 1334 C CA . LEU A 1 180 ? 8.984 5.489 14.557 1.00 87.25 180 LEU A CA 1
ATOM 1335 C C . LEU A 1 180 ? 9.247 6.711 13.652 1.00 87.25 180 LEU A C 1
ATOM 1337 O O . LEU A 1 180 ? 9.955 7.660 14.028 1.00 87.25 180 LEU A O 1
ATOM 1341 N N . ARG A 1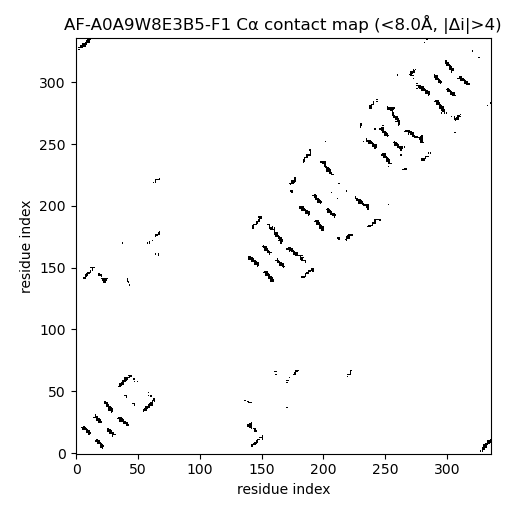 181 ? 8.708 6.677 12.434 1.00 90.31 181 ARG A N 1
ATOM 1342 C CA . ARG A 1 181 ? 8.935 7.631 11.346 1.00 90.31 181 ARG A CA 1
ATOM 1343 C C . ARG A 1 181 ? 7.619 7.878 10.623 1.00 90.31 181 ARG A C 1
ATOM 1345 O O . ARG A 1 181 ? 6.743 7.032 10.639 1.00 90.31 181 ARG A O 1
ATOM 1352 N N . ARG A 1 182 ? 7.479 9.051 9.996 1.00 91.00 182 ARG A N 1
ATOM 1353 C CA . ARG A 1 182 ? 6.240 9.395 9.281 1.00 91.00 182 ARG A CA 1
ATOM 1354 C C . ARG A 1 182 ? 5.969 8.363 8.193 1.00 91.00 182 ARG A C 1
ATOM 1356 O O . ARG A 1 182 ? 6.862 8.111 7.384 1.00 91.00 182 ARG A O 1
ATOM 1363 N N . CYS A 1 183 ? 4.754 7.837 8.175 1.00 91.25 183 CYS A N 1
ATOM 1364 C CA . CYS A 1 183 ? 4.290 6.893 7.171 1.00 91.25 183 CYS A CA 1
ATOM 1365 C C . CYS A 1 183 ? 4.072 7.606 5.833 1.00 91.25 183 CYS A C 1
ATOM 1367 O O . CYS A 1 183 ? 3.649 8.765 5.804 1.00 91.25 183 CYS A O 1
ATOM 1369 N N . HIS A 1 184 ? 4.333 6.910 4.730 1.00 90.38 184 HIS A N 1
ATOM 1370 C CA . HIS A 1 184 ? 3.934 7.355 3.396 1.00 90.38 184 HIS A CA 1
ATOM 1371 C C . HIS A 1 184 ? 3.020 6.360 2.688 1.00 90.38 184 HIS A C 1
ATOM 1373 O O . HIS A 1 184 ? 2.124 6.781 1.966 1.00 90.38 184 HIS A O 1
ATOM 1379 N N . GLN A 1 185 ? 3.229 5.059 2.895 1.00 92.31 185 GLN A N 1
ATOM 1380 C CA . GLN A 1 185 ? 2.393 4.027 2.293 1.00 92.31 185 GLN A CA 1
ATOM 1381 C C . GLN A 1 185 ? 2.145 2.890 3.280 1.00 92.31 185 GLN A C 1
ATOM 1383 O O . GLN A 1 185 ? 3.006 2.578 4.105 1.00 92.31 185 GLN A O 1
ATOM 1388 N N . VAL A 1 186 ? 0.981 2.251 3.172 1.00 95.62 186 VAL A N 1
ATOM 1389 C CA . VAL A 1 186 ? 0.633 1.040 3.923 1.00 95.62 186 VAL A CA 1
ATOM 1390 C C . VAL A 1 186 ? 0.033 -0.024 3.007 1.00 95.62 186 VAL A C 1
ATOM 1392 O O . VAL A 1 186 ? -0.562 0.291 1.979 1.00 95.62 186 VAL A O 1
ATOM 1395 N N . CYS A 1 187 ? 0.187 -1.297 3.363 1.00 95.69 187 CYS A N 1
ATOM 1396 C CA . CYS A 1 187 ? -0.559 -2.390 2.734 1.00 95.69 187 CYS A CA 1
ATOM 1397 C C . CYS A 1 187 ? -0.650 -3.595 3.672 1.00 95.69 187 CYS A C 1
ATOM 1399 O O . CYS A 1 187 ? 0.248 -3.813 4.481 1.00 95.69 187 CYS A O 1
ATOM 1401 N N . PHE A 1 188 ? -1.711 -4.386 3.560 1.00 96.81 188 PHE A N 1
ATOM 1402 C CA . PHE A 1 188 ? -1.778 -5.691 4.215 1.00 96.81 188 PHE A CA 1
ATOM 1403 C C . PHE A 1 188 ? -1.038 -6.760 3.411 1.00 96.81 188 PHE A C 1
ATOM 1405 O O . PHE A 1 188 ? -0.907 -6.664 2.187 1.00 96.81 188 PHE A O 1
ATOM 1412 N N . SER A 1 189 ? -0.580 -7.802 4.101 1.00 95.62 189 SER A N 1
ATOM 1413 C CA . SER A 1 189 ? -0.208 -9.049 3.447 1.00 95.62 189 SER A CA 1
ATOM 1414 C C . SER A 1 189 ? -1.463 -9.769 2.921 1.00 95.62 189 SER A C 1
ATOM 1416 O O . SER A 1 189 ? -2.500 -9.731 3.583 1.00 95.62 189 SER A O 1
ATOM 1418 N N . PRO A 1 190 ? -1.390 -10.440 1.756 1.00 94.44 190 PRO A N 1
ATOM 1419 C CA . PRO A 1 190 ? -2.484 -11.224 1.174 1.00 94.44 190 PRO A CA 1
ATOM 1420 C C . PRO A 1 190 ? -3.181 -12.223 2.111 1.00 94.44 190 PRO A C 1
ATOM 1422 O O . PRO A 1 190 ? -4.365 -12.488 1.944 1.00 94.44 190 PRO A O 1
ATOM 1425 N N . ASP A 1 191 ? -2.477 -12.763 3.108 1.00 95.44 191 ASP A N 1
ATOM 1426 C CA . ASP A 1 191 ? -3.032 -13.686 4.111 1.00 95.44 191 ASP A CA 1
ATOM 1427 C C . ASP A 1 191 ? -3.765 -12.987 5.277 1.00 95.44 191 ASP A C 1
ATOM 1429 O O . ASP A 1 191 ? -4.252 -13.653 6.192 1.00 95.44 191 ASP A O 1
ATOM 1433 N N . SER A 1 192 ? -3.845 -11.652 5.259 1.00 95.88 192 SER A N 1
ATOM 1434 C CA . SER A 1 192 ? -4.426 -10.804 6.312 1.00 95.88 192 SER A CA 1
ATOM 1435 C C . SER A 1 192 ? -3.773 -10.957 7.697 1.00 95.88 192 SER A C 1
ATOM 1437 O O . SER A 1 192 ? -4.324 -10.486 8.686 1.00 95.88 192 SER A O 1
ATOM 1439 N N . GLN A 1 193 ? -2.591 -11.581 7.796 1.00 96.25 193 GLN A N 1
ATOM 1440 C CA . GLN A 1 193 ? -1.911 -11.820 9.080 1.00 96.25 193 GLN A CA 1
ATOM 1441 C C . GLN A 1 193 ? -0.928 -10.715 9.472 1.00 96.25 193 GLN A C 1
ATOM 1443 O O . GLN A 1 193 ? -0.542 -10.605 10.633 1.00 96.25 193 GLN A O 1
ATOM 1448 N N . ALA A 1 194 ? -0.496 -9.895 8.519 1.00 96.38 194 ALA A N 1
ATOM 1449 C CA . ALA A 1 194 ? 0.457 -8.825 8.747 1.00 96.38 194 ALA A CA 1
ATOM 1450 C C . ALA A 1 194 ? 0.090 -7.579 7.942 1.00 96.38 194 ALA A C 1
ATOM 1452 O O . ALA A 1 194 ? -0.636 -7.628 6.950 1.00 96.38 194 ALA A O 1
ATOM 1453 N N . PHE A 1 195 ? 0.659 -6.450 8.338 1.00 97.00 195 PHE A N 1
ATOM 1454 C CA . PHE A 1 195 ? 0.648 -5.239 7.533 1.00 97.00 195 PHE A CA 1
ATOM 1455 C C . PHE A 1 195 ? 2.049 -4.654 7.426 1.00 97.00 195 PHE A C 1
ATOM 1457 O O . PHE A 1 195 ? 2.949 -4.931 8.224 1.00 97.00 195 PHE A O 1
ATOM 1464 N N . LEU A 1 196 ? 2.237 -3.869 6.378 1.00 97.38 196 LEU A N 1
ATOM 1465 C CA . LEU A 1 196 ? 3.477 -3.214 6.025 1.00 97.38 19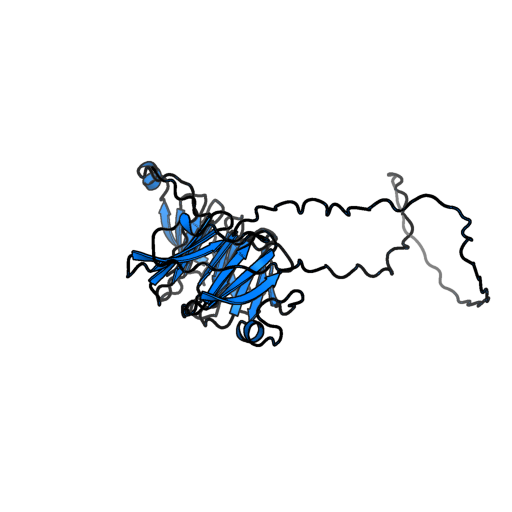6 LEU A CA 1
ATOM 1466 C C . LEU A 1 196 ? 3.282 -1.712 6.098 1.00 97.38 196 LEU A C 1
ATOM 1468 O O . LEU A 1 196 ? 2.272 -1.187 5.626 1.00 97.38 196 LEU A O 1
ATOM 1472 N N . VAL A 1 197 ? 4.285 -1.032 6.634 1.00 96.69 197 VAL A N 1
ATOM 1473 C CA . VAL A 1 197 ? 4.353 0.424 6.692 1.00 96.69 197 VAL A CA 1
ATOM 1474 C C . VAL A 1 197 ? 5.653 0.859 6.041 1.00 96.69 197 VAL A C 1
ATOM 1476 O O . VAL A 1 197 ? 6.732 0.501 6.509 1.00 96.69 197 VAL A O 1
ATOM 1479 N N . ALA A 1 198 ? 5.540 1.634 4.968 1.00 95.88 198 ALA A N 1
ATOM 1480 C CA . ALA A 1 198 ? 6.662 2.329 4.366 1.00 95.88 198 ALA A CA 1
ATOM 1481 C C . ALA A 1 198 ? 6.761 3.729 4.964 1.00 95.88 198 ALA A C 1
ATOM 1483 O O . ALA A 1 198 ? 5.781 4.487 4.970 1.00 95.88 198 ALA A O 1
ATOM 1484 N N . ASP A 1 199 ? 7.939 4.083 5.454 1.00 94.50 199 ASP A N 1
ATOM 1485 C CA . ASP A 1 199 ? 8.194 5.411 5.979 1.00 94.50 199 ASP A CA 1
ATOM 1486 C C . ASP A 1 199 ? 8.586 6.411 4.875 1.00 94.50 199 ASP A C 1
ATOM 1488 O O . ASP A 1 199 ? 8.774 6.078 3.701 1.00 94.50 199 ASP A O 1
ATOM 1492 N N . LYS A 1 200 ? 8.706 7.686 5.249 1.00 92.00 200 LYS A N 1
ATOM 1493 C CA . LYS A 1 200 ? 9.081 8.758 4.318 1.00 92.00 200 LYS A CA 1
ATOM 1494 C C . LYS A 1 200 ? 10.514 8.664 3.773 1.00 92.00 200 LYS A C 1
ATOM 1496 O O . LYS A 1 200 ? 10.844 9.448 2.886 1.00 92.00 200 LYS A O 1
ATOM 1501 N N . PHE A 1 201 ? 11.369 7.822 4.347 1.00 93.94 201 PHE A N 1
ATOM 1502 C CA . PHE A 1 201 ? 12.762 7.643 3.940 1.00 93.94 201 PHE A CA 1
ATOM 1503 C C . PHE A 1 201 ? 12.951 6.432 3.023 1.00 93.94 201 PHE A C 1
ATOM 1505 O O . PHE A 1 201 ? 13.967 6.368 2.339 1.00 93.94 201 PHE A O 1
ATOM 1512 N N . GLY A 1 202 ? 11.952 5.550 2.937 1.00 94.44 202 GLY A N 1
ATOM 1513 C CA . GLY A 1 202 ? 11.972 4.373 2.073 1.00 94.44 202 GLY A CA 1
ATOM 1514 C C . GLY A 1 202 ? 12.143 3.056 2.825 1.00 94.44 202 GLY A C 1
ATOM 1515 O O . GLY A 1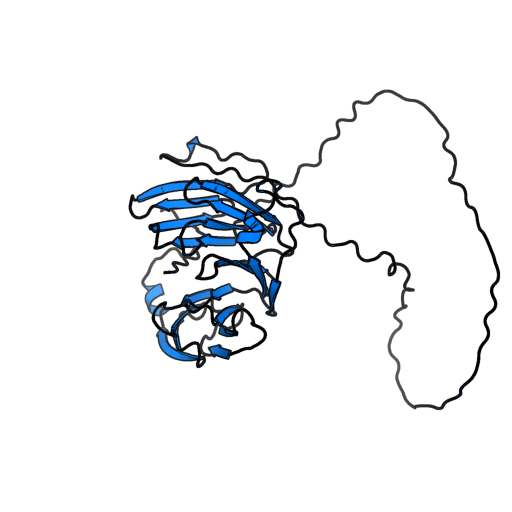 202 ? 12.244 2.011 2.180 1.00 94.44 202 GLY A O 1
ATOM 1516 N N . ASP A 1 203 ? 12.166 3.083 4.158 1.00 96.88 203 ASP A N 1
ATOM 1517 C CA . ASP A 1 203 ? 12.218 1.878 4.980 1.00 96.88 203 ASP A CA 1
ATOM 1518 C C . ASP A 1 203 ? 10.828 1.248 5.080 1.00 96.88 203 ASP A C 1
ATOM 1520 O O . ASP A 1 203 ? 9.831 1.934 5.312 1.00 96.88 203 ASP A O 1
ATOM 1524 N N . VAL A 1 204 ? 10.761 -0.072 4.903 1.00 97.56 204 VAL A N 1
ATOM 1525 C CA . VAL A 1 204 ? 9.522 -0.849 4.995 1.00 97.56 204 VAL A CA 1
ATOM 1526 C C . VAL A 1 204 ? 9.587 -1.767 6.200 1.00 97.56 204 VAL A C 1
ATOM 1528 O O . VAL A 1 204 ? 10.417 -2.678 6.268 1.00 97.56 204 VAL A O 1
ATOM 1531 N N . TYR A 1 205 ? 8.654 -1.557 7.118 1.00 96.81 205 TYR A N 1
ATOM 1532 C CA . TYR A 1 205 ? 8.494 -2.339 8.332 1.00 96.81 205 TYR A CA 1
ATOM 1533 C C . TYR A 1 205 ? 7.286 -3.256 8.216 1.00 96.81 205 TYR A C 1
ATOM 1535 O O . TYR A 1 205 ? 6.242 -2.853 7.705 1.00 96.81 205 TYR A O 1
ATOM 1543 N N . ARG A 1 206 ? 7.421 -4.481 8.717 1.00 96.50 206 ARG A N 1
ATOM 1544 C CA . ARG A 1 206 ? 6.336 -5.446 8.876 1.00 96.50 206 ARG A CA 1
ATOM 1545 C C . ARG A 1 206 ? 5.900 -5.511 10.330 1.00 96.50 206 ARG A C 1
ATOM 1547 O O . ARG A 1 206 ? 6.744 -5.593 11.219 1.00 96.50 206 ARG A O 1
ATOM 1554 N N . TYR A 1 207 ? 4.590 -5.568 10.521 1.00 95.88 207 TYR A N 1
ATOM 1555 C CA . TYR A 1 207 ? 3.923 -5.753 11.801 1.00 95.88 207 TYR A CA 1
ATOM 1556 C C . TYR A 1 207 ? 2.993 -6.961 11.717 1.00 95.88 207 TYR A C 1
ATOM 1558 O O . TYR A 1 207 ? 2.275 -7.118 10.728 1.00 95.88 207 TYR A O 1
ATOM 1566 N N . GLN A 1 208 ? 3.021 -7.820 12.734 1.00 95.75 208 GLN A N 1
ATOM 1567 C CA . GLN A 1 208 ? 2.109 -8.961 12.830 1.00 95.75 208 GLN A CA 1
ATOM 1568 C C . GLN A 1 208 ? 0.799 -8.522 13.480 1.00 95.75 208 GLN A C 1
ATOM 1570 O O . GLN A 1 208 ? 0.808 -7.930 14.560 1.00 95.75 208 GLN A O 1
ATOM 1575 N N . LEU A 1 209 ? -0.321 -8.805 12.819 1.00 94.94 209 LEU A N 1
ATOM 1576 C CA . LEU A 1 209 ? -1.635 -8.348 13.254 1.00 94.94 209 LEU A CA 1
ATOM 1577 C C . LEU A 1 209 ? -2.089 -9.067 14.530 1.00 94.94 209 LEU A C 1
ATOM 1579 O O . LEU A 1 209 ? -2.610 -8.422 15.433 1.00 94.94 209 LEU A O 1
ATOM 1583 N N . ASP A 1 210 ? -1.843 -10.374 14.643 1.00 93.62 210 ASP A N 1
ATOM 1584 C CA . ASP A 1 210 ? -2.183 -11.169 15.831 1.00 93.62 210 ASP A CA 1
ATOM 1585 C C . ASP A 1 210 ? -1.576 -10.578 17.111 1.00 93.62 210 ASP A C 1
ATOM 1587 O O . ASP A 1 210 ? -2.258 -10.424 18.124 1.00 93.62 210 ASP A O 1
ATOM 1591 N N . ARG A 1 211 ? -0.310 -10.163 17.044 1.00 90.62 211 ARG A N 1
ATOM 1592 C CA . ARG A 1 211 ? 0.400 -9.536 18.154 1.00 90.62 211 ARG A CA 1
ATOM 1593 C C . ARG A 1 211 ? -0.188 -8.186 18.510 1.00 90.62 211 ARG A C 1
ATOM 1595 O O . ARG A 1 211 ? -0.436 -7.963 19.691 1.00 90.62 211 ARG A O 1
ATOM 1602 N N . CYS A 1 212 ? -0.458 -7.337 17.516 1.00 91.38 212 CYS A N 1
ATOM 1603 C CA . CYS A 1 212 ? -1.134 -6.055 17.720 1.00 91.38 212 CYS A CA 1
ATOM 1604 C C . CYS A 1 212 ? -2.468 -6.236 18.462 1.00 91.38 212 CYS A C 1
ATOM 1606 O O . CYS A 1 212 ? -2.736 -5.527 19.425 1.00 91.38 212 CYS A O 1
ATOM 1608 N N . LEU A 1 213 ? -3.271 -7.224 18.058 1.00 91.50 213 LEU A N 1
ATOM 1609 C CA . LEU A 1 213 ? -4.607 -7.466 18.613 1.00 91.50 213 LEU A CA 1
ATOM 1610 C C . LEU A 1 213 ? -4.609 -8.226 19.952 1.00 91.50 213 LEU A C 1
ATOM 1612 O O . LEU A 1 213 ? -5.633 -8.273 20.628 1.00 91.50 213 LEU A O 1
ATOM 1616 N N . SER A 1 214 ? -3.487 -8.840 20.337 1.00 89.88 214 SER A N 1
ATOM 1617 C CA . SER A 1 214 ? -3.357 -9.628 21.575 1.00 89.88 214 SER A CA 1
ATOM 1618 C C . SER A 1 214 ? -2.925 -8.824 22.808 1.00 89.88 214 SER A C 1
ATOM 1620 O O . SER A 1 214 ? -2.801 -9.392 23.897 1.00 89.88 214 SER A O 1
ATOM 1622 N N . LEU A 1 215 ? -2.656 -7.523 22.656 1.00 87.75 215 LEU A N 1
ATOM 1623 C CA . LEU A 1 215 ? -2.159 -6.691 23.749 1.00 87.75 215 LEU A CA 1
ATOM 1624 C C . LEU A 1 215 ? -3.244 -6.442 24.816 1.00 87.75 215 LEU A C 1
ATOM 1626 O O . LEU A 1 215 ? -4.412 -6.249 24.482 1.00 87.75 215 LEU A O 1
ATOM 1630 N N . PRO A 1 216 ? -2.876 -6.427 26.111 1.00 80.00 216 PRO A N 1
ATOM 1631 C CA . PRO A 1 216 ? -3.847 -6.354 27.205 1.00 80.00 216 PRO A CA 1
ATOM 1632 C C . PRO A 1 216 ? -4.388 -4.940 27.479 1.00 80.00 216 PRO A C 1
ATOM 1634 O O . PRO A 1 216 ? -5.469 -4.807 28.051 1.00 80.00 216 PRO A O 1
ATOM 1637 N N . ASP A 1 217 ? -3.665 -3.886 27.087 1.00 77.94 217 ASP A N 1
ATOM 1638 C CA . ASP A 1 217 ? -3.872 -2.512 27.582 1.00 77.94 217 ASP A CA 1
ATOM 1639 C C . ASP A 1 217 ? -4.882 -1.679 26.765 1.00 77.94 217 ASP A C 1
ATOM 1641 O O . ASP A 1 217 ? -4.735 -0.468 26.597 1.00 77.94 217 ASP A O 1
ATOM 1645 N N . GLY A 1 218 ? -5.943 -2.318 26.267 1.00 83.94 218 GLY A N 1
ATOM 1646 C CA . GLY A 1 218 ? -6.916 -1.672 25.380 1.00 83.94 218 GLY A CA 1
ATOM 1647 C C . GLY A 1 218 ? -6.341 -1.408 23.982 1.00 83.94 218 GLY A C 1
ATOM 1648 O O . GLY A 1 218 ? -5.331 -2.003 23.634 1.00 83.94 218 GLY A O 1
ATOM 1649 N N . PRO A 1 219 ? -6.977 -0.560 23.153 1.00 85.69 219 PRO A N 1
ATOM 1650 C CA . PRO A 1 219 ? -6.597 -0.431 21.746 1.00 85.69 219 PRO A CA 1
ATOM 1651 C C . PRO A 1 219 ? -5.440 0.546 21.478 1.00 85.69 219 PRO A C 1
ATOM 1653 O O . PRO A 1 219 ? -4.946 0.577 20.359 1.00 85.69 219 PRO A O 1
ATOM 1656 N N . VAL A 1 220 ? -5.023 1.387 22.434 1.00 88.81 220 VAL A N 1
ATOM 1657 C CA . VAL A 1 220 ? -4.019 2.447 22.201 1.00 88.81 220 VAL A CA 1
ATOM 1658 C C . VAL A 1 220 ? -2.694 2.091 22.858 1.00 88.81 220 VAL A C 1
ATOM 1660 O O . VAL A 1 220 ? -2.627 1.914 24.071 1.00 88.81 220 VAL A O 1
ATOM 1663 N N . HIS A 1 221 ? -1.618 2.074 22.072 1.00 86.38 221 HIS A N 1
ATOM 1664 C CA . HIS A 1 221 ? -0.299 1.646 22.530 1.00 86.38 221 HIS A CA 1
ATOM 1665 C C . HIS A 1 221 ? 0.779 2.675 22.178 1.00 86.38 221 HIS A C 1
ATOM 1667 O O . HIS A 1 221 ? 1.178 2.825 21.024 1.00 86.38 221 HIS A O 1
ATOM 1673 N N . SER A 1 222 ? 1.299 3.379 23.186 1.00 75.62 222 SER A N 1
ATOM 1674 C CA . SER A 1 222 ? 2.344 4.400 23.008 1.00 75.62 222 SER A CA 1
ATOM 1675 C C . SER A 1 222 ? 3.749 3.825 22.797 1.00 75.62 222 SER A C 1
ATOM 1677 O O . SER A 1 222 ? 4.594 4.473 22.181 1.00 75.62 222 SER A O 1
ATOM 1679 N N . GLU A 1 223 ? 4.015 2.614 23.295 1.00 73.06 223 GLU A N 1
ATOM 1680 C CA . GLU A 1 223 ? 5.356 2.002 23.316 1.00 73.06 223 GLU A CA 1
ATOM 1681 C C . GLU A 1 223 ? 5.452 0.705 22.497 1.00 73.06 223 GLU A C 1
ATOM 1683 O O . GLU A 1 223 ? 6.358 -0.101 22.697 1.00 73.06 223 GLU A O 1
ATOM 1688 N N . PHE A 1 224 ? 4.541 0.494 21.543 1.00 80.94 224 PHE A N 1
ATOM 1689 C CA . PHE A 1 224 ? 4.574 -0.699 20.700 1.00 80.94 224 PHE A CA 1
ATOM 1690 C C . PHE A 1 224 ? 5.858 -0.754 19.851 1.00 80.94 224 PHE A C 1
ATOM 1692 O O . PHE A 1 224 ? 6.129 0.134 19.037 1.00 80.94 224 PHE A O 1
ATOM 1699 N N . GLN A 1 225 ? 6.660 -1.801 20.056 1.00 75.44 225 GLN A N 1
ATOM 1700 C CA . GLN A 1 225 ? 7.957 -1.995 19.407 1.00 75.44 225 GLN A CA 1
ATOM 1701 C C . GLN A 1 225 ? 8.104 -3.443 18.930 1.00 75.44 225 GLN A C 1
ATOM 1703 O O . GLN A 1 225 ? 8.842 -4.237 19.508 1.00 75.44 225 GLN A O 1
ATOM 1708 N N . ASP A 1 226 ? 7.371 -3.773 17.872 1.00 79.81 226 ASP A N 1
ATOM 1709 C CA . ASP A 1 226 ? 7.471 -5.062 17.180 1.00 79.81 226 ASP A CA 1
ATOM 1710 C C . ASP A 1 226 ? 7.564 -4.859 15.661 1.00 79.81 226 ASP A C 1
ATOM 1712 O O . ASP A 1 226 ? 6.866 -5.486 14.865 1.00 79.81 226 ASP A O 1
ATOM 1716 N N . ASP A 1 227 ? 8.391 -3.890 15.262 1.00 83.56 227 ASP A N 1
ATOM 1717 C CA . ASP A 1 227 ? 8.664 -3.561 13.872 1.00 83.56 227 ASP A CA 1
ATOM 1718 C C . ASP A 1 227 ? 9.805 -4.420 13.312 1.00 83.56 227 ASP A C 1
ATOM 1720 O O . ASP A 1 227 ? 10.956 -4.330 13.739 1.00 83.56 227 ASP A O 1
ATOM 1724 N N . GLN A 1 228 ? 9.504 -5.238 12.302 1.00 93.00 228 GLN A N 1
ATOM 1725 C CA . GLN A 1 228 ? 10.522 -5.966 11.548 1.00 93.00 228 GLN A CA 1
ATOM 1726 C C . GLN A 1 228 ? 10.881 -5.187 10.278 1.00 93.00 228 GLN A C 1
ATOM 1728 O O . GLN A 1 228 ? 10.091 -5.146 9.336 1.00 93.00 228 GLN A O 1
ATOM 1733 N N . LEU A 1 229 ? 12.086 -4.610 10.212 1.00 95.38 229 LEU A N 1
ATOM 1734 C CA . LEU A 1 229 ? 12.598 -4.009 8.975 1.00 95.38 229 LEU A CA 1
ATOM 1735 C C . LEU A 1 229 ? 12.762 -5.094 7.895 1.00 95.38 229 LEU A C 1
ATOM 1737 O O . LEU A 1 229 ? 13.526 -6.042 8.080 1.00 95.38 229 LEU A O 1
ATOM 1741 N N . LEU A 1 230 ? 12.058 -4.954 6.769 1.00 96.38 230 LEU A N 1
ATOM 1742 C CA . LEU A 1 230 ? 12.154 -5.880 5.636 1.00 96.38 230 LEU A CA 1
ATOM 1743 C C . LEU A 1 230 ? 13.166 -5.414 4.592 1.00 96.38 230 LEU A C 1
ATOM 1745 O O . LEU A 1 230 ? 13.980 -6.202 4.110 1.00 96.38 230 LEU A O 1
ATOM 1749 N N . LEU A 1 231 ? 13.084 -4.142 4.209 1.00 97.19 231 LEU A N 1
ATOM 1750 C CA . LEU A 1 231 ? 13.938 -3.526 3.201 1.00 97.19 231 LEU A CA 1
ATOM 1751 C C . LEU A 1 231 ? 14.008 -2.016 3.421 1.00 97.19 231 LEU A C 1
ATOM 1753 O O . LEU A 1 231 ? 13.124 -1.444 4.054 1.00 97.19 231 LEU A O 1
ATOM 1757 N N . GLY A 1 232 ? 15.035 -1.395 2.844 1.00 95.69 232 GLY A N 1
ATOM 1758 C CA . GLY A 1 232 ? 15.184 0.054 2.778 1.00 95.69 232 GLY A CA 1
ATOM 1759 C C . GLY A 1 232 ? 15.467 0.517 1.354 1.00 95.69 232 GLY A C 1
ATOM 1760 O O . GLY A 1 232 ? 16.221 -0.126 0.610 1.00 95.69 232 GLY A O 1
ATOM 1761 N N . HIS A 1 233 ? 14.843 1.627 0.982 1.00 96.00 233 HIS A N 1
ATOM 1762 C CA . HIS A 1 233 ? 15.181 2.443 -0.182 1.00 96.00 233 HIS A CA 1
ATOM 1763 C C . HIS A 1 233 ? 15.881 3.726 0.265 1.00 96.00 233 HIS A C 1
ATOM 1765 O O . HIS A 1 233 ? 15.912 4.056 1.443 1.00 96.00 233 HIS A O 1
ATOM 1771 N N . VAL A 1 234 ? 16.471 4.449 -0.687 1.00 94.06 234 VAL A N 1
ATOM 1772 C CA . VAL A 1 234 ? 17.127 5.750 -0.431 1.00 94.06 234 VAL A CA 1
ATOM 1773 C C . VAL A 1 234 ? 16.155 6.914 -0.679 1.00 94.06 234 VAL A C 1
ATOM 1775 O O . VAL A 1 234 ? 16.510 8.088 -0.594 1.00 94.06 234 VAL A O 1
ATOM 1778 N N . SER A 1 235 ? 14.909 6.592 -1.018 1.00 94.19 235 SER A N 1
ATOM 1779 C CA . SER A 1 235 ? 13.864 7.542 -1.347 1.00 94.19 235 SER A CA 1
ATOM 1780 C C . SER A 1 235 ? 12.514 7.012 -0.882 1.00 94.19 235 SER A C 1
ATOM 1782 O O . SER A 1 235 ? 12.307 5.808 -0.729 1.00 94.19 235 SER A O 1
ATOM 1784 N N . MET A 1 236 ? 11.589 7.941 -0.668 1.00 93.38 236 MET A N 1
ATOM 1785 C CA . MET A 1 236 ? 10.205 7.668 -0.308 1.00 93.38 236 MET A CA 1
ATOM 1786 C C . MET A 1 236 ? 9.563 6.712 -1.316 1.00 93.38 236 MET A C 1
ATOM 1788 O O . MET A 1 236 ? 9.559 6.995 -2.516 1.00 93.38 236 MET A O 1
ATOM 1792 N N . LEU A 1 237 ? 8.970 5.627 -0.815 1.00 95.44 237 LEU A N 1
ATOM 1793 C CA . LEU A 1 237 ? 8.154 4.746 -1.642 1.00 95.44 237 LEU A CA 1
ATOM 1794 C C . LEU A 1 237 ? 6.896 5.470 -2.085 1.00 95.44 237 LEU A C 1
ATOM 1796 O O . LEU A 1 237 ? 6.190 5.999 -1.242 1.00 95.44 237 LEU A O 1
ATOM 1800 N N . LEU A 1 238 ? 6.614 5.487 -3.381 1.00 93.44 238 LEU A N 1
ATOM 1801 C CA . LEU A 1 238 ? 5.351 5.977 -3.919 1.00 93.44 238 LEU A CA 1
ATOM 1802 C C . LEU A 1 238 ? 4.287 4.889 -3.906 1.00 93.44 238 LEU A C 1
ATOM 1804 O O . LEU A 1 238 ? 3.122 5.192 -3.650 1.00 93.44 238 LEU A O 1
ATOM 1808 N N . ASP A 1 239 ? 4.693 3.638 -4.132 1.00 94.31 239 ASP A N 1
ATOM 1809 C CA . ASP A 1 239 ? 3.793 2.510 -3.980 1.00 94.31 239 ASP A CA 1
ATOM 1810 C C . ASP A 1 239 ? 4.493 1.205 -3.570 1.00 94.31 239 ASP A C 1
ATOM 1812 O O . ASP A 1 239 ? 5.687 1.000 -3.809 1.00 94.31 239 ASP A O 1
ATOM 1816 N N . MET A 1 240 ? 3.732 0.307 -2.940 1.00 96.19 240 MET A N 1
ATOM 1817 C CA . MET A 1 240 ? 4.176 -1.042 -2.590 1.00 96.19 240 MET A CA 1
ATOM 1818 C C . MET A 1 240 ? 3.027 -2.053 -2.552 1.00 96.19 240 MET A C 1
ATOM 1820 O O . MET A 1 240 ? 1.894 -1.719 -2.188 1.00 96.19 240 MET A O 1
ATOM 1824 N N . CYS A 1 241 ? 3.338 -3.309 -2.869 1.00 95.50 241 CYS A N 1
ATOM 1825 C CA . CYS A 1 241 ? 2.426 -4.438 -2.701 1.00 95.50 241 CYS A CA 1
ATOM 1826 C C . CYS A 1 241 ? 3.181 -5.748 -2.436 1.00 95.50 241 CYS A C 1
ATOM 1828 O O . CYS A 1 241 ? 4.341 -5.912 -2.822 1.00 95.50 241 CYS A O 1
ATOM 1830 N N . VAL A 1 242 ? 2.505 -6.689 -1.777 1.00 96.25 242 VAL A N 1
ATOM 1831 C CA . VAL A 1 242 ? 2.952 -8.081 -1.656 1.00 96.25 242 VAL A CA 1
ATOM 1832 C C . VAL A 1 242 ? 2.186 -8.904 -2.681 1.00 96.25 242 VAL A C 1
ATOM 1834 O O . VAL A 1 242 ? 0.978 -8.749 -2.843 1.00 96.25 242 VAL A O 1
ATOM 1837 N N . THR A 1 243 ? 2.910 -9.756 -3.391 1.00 95.75 243 THR A N 1
ATOM 1838 C CA . THR A 1 243 ? 2.333 -10.666 -4.388 1.00 95.75 243 THR A CA 1
ATOM 1839 C C . THR A 1 243 ? 1.353 -11.655 -3.745 1.00 95.75 243 THR A C 1
ATOM 1841 O O . THR A 1 243 ? 1.604 -12.086 -2.621 1.00 95.75 243 THR A O 1
ATOM 1844 N N . PRO A 1 244 ? 0.264 -12.059 -4.432 1.00 92.88 244 PRO A N 1
ATOM 1845 C CA . PRO A 1 244 ? -0.767 -12.944 -3.871 1.00 92.88 244 PRO A CA 1
ATOM 1846 C C . PRO A 1 244 ? -0.233 -14.282 -3.347 1.00 92.88 244 PRO A C 1
ATOM 1848 O O . PRO A 1 244 ? -0.751 -14.827 -2.378 1.00 92.88 244 PRO A O 1
ATOM 1851 N N . ASP A 1 245 ? 0.823 -14.803 -3.976 1.00 93.62 245 ASP A N 1
ATOM 1852 C CA . ASP A 1 245 ? 1.499 -16.037 -3.569 1.00 93.62 245 ASP A CA 1
ATOM 1853 C C . ASP A 1 245 ? 2.448 -15.852 -2.371 1.00 93.62 245 ASP A C 1
ATOM 1855 O O . ASP A 1 245 ? 3.101 -16.807 -1.951 1.00 93.62 245 ASP A O 1
ATOM 1859 N N . MET A 1 246 ? 2.529 -14.633 -1.825 1.00 95.31 246 MET A N 1
ATOM 1860 C CA . MET A 1 246 ? 3.356 -14.247 -0.683 1.00 95.31 246 MET A CA 1
ATOM 1861 C C . MET A 1 246 ? 4.857 -14.491 -0.894 1.00 95.31 246 MET A C 1
ATOM 1863 O O . MET A 1 246 ? 5.612 -14.563 0.076 1.00 95.31 246 MET A O 1
ATOM 1867 N N . ARG A 1 247 ? 5.328 -14.607 -2.144 1.00 96.25 247 ARG A N 1
ATOM 1868 C CA . ARG A 1 247 ? 6.750 -14.874 -2.431 1.00 96.25 247 ARG A CA 1
ATOM 1869 C C . ARG A 1 247 ? 7.576 -13.620 -2.653 1.00 96.25 247 ARG A C 1
ATOM 1871 O O . ARG A 1 247 ? 8.789 -13.663 -2.456 1.00 96.25 247 ARG A O 1
ATOM 1878 N N . TYR A 1 248 ? 6.946 -12.518 -3.048 1.00 97.69 248 TYR A N 1
ATOM 1879 C CA . TYR A 1 248 ? 7.632 -11.275 -3.395 1.00 97.69 248 TYR A CA 1
ATOM 1880 C C . TYR A 1 248 ? 6.942 -10.033 -2.839 1.00 97.69 248 TYR A C 1
ATOM 1882 O O . TYR A 1 248 ? 5.715 -9.970 -2.745 1.00 97.69 248 TYR A O 1
ATOM 1890 N N . ILE A 1 249 ? 7.757 -9.024 -2.542 1.00 98.06 249 ILE A N 1
ATOM 1891 C CA . ILE A 1 249 ? 7.355 -7.640 -2.309 1.00 98.06 249 ILE A CA 1
ATOM 1892 C C . ILE A 1 249 ? 7.845 -6.790 -3.480 1.00 98.06 249 ILE A C 1
ATOM 1894 O O . ILE A 1 249 ? 8.998 -6.895 -3.913 1.00 98.06 249 ILE A O 1
ATOM 1898 N N . ILE A 1 250 ? 6.947 -5.964 -4.002 1.00 98.25 250 ILE A N 1
ATOM 1899 C CA . ILE A 1 250 ? 7.187 -5.090 -5.144 1.00 98.25 250 ILE A CA 1
ATOM 1900 C C . ILE A 1 250 ? 7.068 -3.652 -4.659 1.00 98.25 250 ILE A C 1
ATOM 1902 O O . ILE A 1 250 ? 6.072 -3.279 -4.040 1.00 98.25 250 ILE A O 1
ATOM 1906 N N . THR A 1 251 ? 8.093 -2.850 -4.928 1.00 98.31 251 THR A N 1
ATOM 1907 C CA . THR A 1 251 ? 8.210 -1.473 -4.433 1.00 98.31 251 THR A CA 1
ATOM 1908 C C . THR A 1 251 ? 8.615 -0.521 -5.549 1.00 98.31 251 THR A C 1
ATOM 1910 O O . THR A 1 251 ? 9.518 -0.849 -6.323 1.00 98.31 251 THR A O 1
ATOM 1913 N N . ALA A 1 252 ? 8.001 0.658 -5.567 1.00 97.44 252 ALA A N 1
ATOM 1914 C CA . ALA A 1 252 ? 8.354 1.783 -6.422 1.00 97.44 252 ALA A CA 1
ATOM 1915 C C . ALA A 1 252 ? 8.665 2.997 -5.543 1.00 97.44 252 ALA A C 1
ATOM 1917 O O . ALA A 1 252 ? 7.832 3.396 -4.728 1.00 97.44 252 ALA A O 1
ATOM 1918 N N . ASP A 1 253 ? 9.864 3.555 -5.680 1.00 95.31 253 ASP A N 1
ATOM 1919 C CA . ASP A 1 253 ? 10.270 4.802 -5.033 1.00 95.31 253 ASP A CA 1
ATOM 1920 C C . ASP A 1 253 ? 10.016 6.002 -5.961 1.00 95.31 253 ASP A C 1
ATOM 1922 O O . ASP A 1 253 ? 9.232 5.918 -6.906 1.00 95.31 253 ASP A O 1
ATOM 1926 N N . ARG A 1 254 ? 10.611 7.165 -5.668 1.00 93.44 254 ARG A N 1
ATOM 1927 C CA . ARG A 1 254 ? 10.529 8.328 -6.570 1.00 93.44 254 ARG A CA 1
ATOM 1928 C C . ARG A 1 254 ? 11.383 8.188 -7.834 1.00 93.44 254 ARG A C 1
ATOM 1930 O O . ARG A 1 254 ? 11.356 9.111 -8.647 1.00 93.44 254 ARG A O 1
ATOM 1937 N N . ASP A 1 255 ? 12.120 7.091 -7.989 1.00 94.00 255 ASP A N 1
ATOM 1938 C CA . ASP A 1 255 ? 12.830 6.796 -9.225 1.00 94.00 255 ASP A CA 1
ATOM 1939 C C . ASP A 1 255 ? 11.894 6.082 -10.217 1.00 94.00 255 ASP A C 1
ATOM 1941 O O . ASP A 1 255 ? 10.729 5.784 -9.958 1.00 94.00 255 ASP A O 1
ATOM 1945 N N . GLU A 1 256 ? 12.433 5.803 -11.397 1.00 94.69 256 GLU A N 1
ATOM 1946 C CA . GLU A 1 256 ? 11.719 5.214 -12.534 1.00 94.69 256 GLU A CA 1
ATOM 1947 C C . GLU A 1 256 ? 11.624 3.680 -12.445 1.00 94.69 256 GLU A C 1
ATOM 1949 O O . GLU A 1 256 ? 10.914 3.027 -13.206 1.00 94.69 256 GLU A O 1
ATOM 1954 N N . LYS A 1 257 ? 12.373 3.070 -11.523 1.00 95.94 257 LYS A N 1
ATOM 1955 C CA . LYS A 1 257 ? 12.510 1.615 -11.417 1.00 95.94 257 LYS A CA 1
ATOM 1956 C C . LYS A 1 257 ? 11.456 1.025 -10.485 1.00 95.94 257 LYS A C 1
ATOM 1958 O O . LYS A 1 257 ? 11.158 1.568 -9.424 1.00 95.94 257 LYS A O 1
ATOM 1963 N N . ILE A 1 258 ? 11.007 -0.181 -10.811 1.00 98.38 258 ILE A N 1
ATOM 1964 C CA . ILE A 1 258 ? 10.264 -1.020 -9.868 1.00 98.38 258 ILE A CA 1
ATOM 1965 C C . ILE A 1 258 ? 11.202 -2.120 -9.389 1.00 98.38 258 ILE A C 1
ATOM 1967 O O . ILE A 1 258 ? 11.810 -2.824 -10.196 1.00 98.38 258 ILE A O 1
ATOM 1971 N N . ARG A 1 259 ? 11.331 -2.271 -8.072 1.00 98.44 259 ARG A N 1
ATOM 1972 C CA . ARG A 1 259 ? 12.142 -3.319 -7.444 1.00 98.44 259 ARG A CA 1
ATOM 1973 C C . ARG A 1 259 ? 11.246 -4.475 -7.018 1.00 98.44 259 ARG A C 1
ATOM 1975 O O . ARG A 1 259 ? 10.310 -4.268 -6.248 1.00 98.44 259 ARG A O 1
ATOM 1982 N N . VAL A 1 260 ? 11.595 -5.688 -7.439 1.00 98.44 260 VAL A N 1
ATOM 1983 C CA . VAL A 1 260 ? 10.964 -6.938 -6.995 1.00 98.44 260 VAL A CA 1
ATOM 1984 C C . VAL A 1 260 ? 11.947 -7.663 -6.086 1.00 98.44 260 VAL A C 1
ATOM 1986 O O . VAL A 1 260 ? 13.063 -7.983 -6.492 1.00 98.44 260 VAL A O 1
ATOM 1989 N N . SER A 1 261 ? 11.566 -7.902 -4.837 1.00 98.56 261 SER A N 1
ATOM 1990 C CA . SER A 1 261 ? 12.402 -8.598 -3.848 1.00 98.56 261 SER A CA 1
ATOM 1991 C C . SER A 1 261 ? 11.644 -9.769 -3.244 1.00 98.56 261 SER A C 1
ATOM 1993 O O . SER A 1 26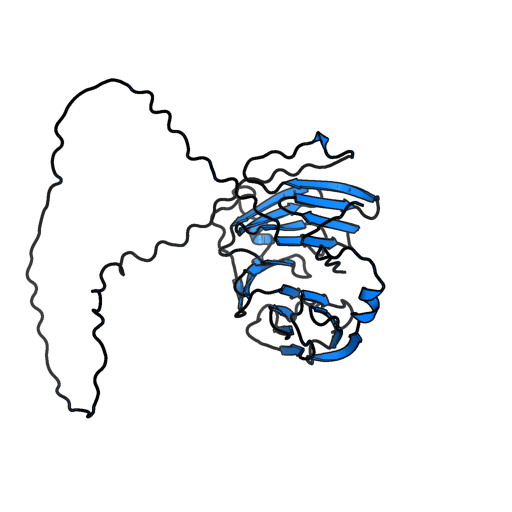1 ? 10.417 -9.753 -3.212 1.00 98.56 261 SER A O 1
ATOM 1995 N N . SER A 1 262 ? 12.352 -10.782 -2.759 1.00 98.06 262 SER A N 1
ATOM 1996 C CA . SER A 1 262 ? 11.731 -11.909 -2.059 1.00 98.06 262 SER A CA 1
ATOM 1997 C C . SER A 1 262 ? 10.989 -11.434 -0.806 1.00 98.06 262 SER A C 1
ATOM 1999 O O . SER A 1 262 ? 11.413 -10.499 -0.138 1.00 98.06 262 SER A O 1
ATOM 2001 N N . TYR A 1 263 ? 9.896 -12.090 -0.444 1.00 97.38 263 TYR A N 1
ATOM 2002 C CA . TYR A 1 263 ? 9.138 -11.817 0.773 1.00 97.38 263 TYR A CA 1
ATOM 2003 C C . TYR A 1 263 ? 9.091 -13.080 1.646 1.00 97.38 263 TYR A C 1
ATOM 2005 O O . TYR A 1 263 ? 8.930 -14.176 1.112 1.00 97.38 263 TYR A O 1
ATOM 2013 N N . PRO A 1 264 ? 9.287 -12.975 2.976 1.00 95.25 264 PRO A N 1
ATOM 2014 C CA . PRO A 1 264 ? 9.637 -11.768 3.741 1.00 95.25 264 PRO A CA 1
ATOM 2015 C C . PRO A 1 264 ? 11.126 -11.375 3.639 1.00 95.25 264 PRO A C 1
ATOM 2017 O O . PRO A 1 264 ? 11.522 -10.315 4.109 1.00 95.25 264 PRO A O 1
ATOM 2020 N N . ASN A 1 265 ? 11.963 -12.212 3.022 1.00 95.00 265 ASN A N 1
ATOM 2021 C CA . ASN A 1 265 ? 13.419 -12.047 2.960 1.00 95.00 265 ASN A CA 1
ATOM 2022 C C . ASN A 1 265 ? 13.870 -11.029 1.888 1.00 95.00 265 ASN A C 1
ATOM 2024 O O . ASN A 1 265 ? 14.598 -11.369 0.951 1.00 95.00 265 ASN A O 1
ATOM 2028 N N . ALA A 1 266 ? 13.450 -9.770 2.031 1.00 97.00 266 ALA A N 1
ATOM 2029 C CA . ALA A 1 266 ? 13.562 -8.738 0.992 1.00 97.00 266 ALA A CA 1
ATOM 2030 C C . ALA A 1 266 ? 14.966 -8.154 0.770 1.00 97.00 266 ALA A C 1
ATOM 2032 O O . ALA A 1 266 ? 15.177 -7.335 -0.131 1.00 97.00 266 ALA A O 1
ATOM 2033 N N . TYR A 1 267 ? 15.956 -8.645 1.516 1.00 94.56 267 TYR A N 1
ATOM 2034 C CA . TYR A 1 267 ? 17.367 -8.464 1.182 1.00 94.56 267 TYR A CA 1
ATOM 2035 C C . TYR A 1 267 ? 17.745 -9.143 -0.146 1.00 94.56 267 TYR A C 1
ATOM 2037 O O . TYR A 1 267 ? 18.711 -8.732 -0.784 1.00 94.56 267 TYR A O 1
ATOM 2045 N N . THR A 1 268 ? 16.991 -10.158 -0.588 1.00 97.75 268 THR A N 1
ATOM 2046 C CA . THR A 1 268 ? 17.197 -10.802 -1.892 1.00 97.75 268 THR A CA 1
ATOM 2047 C C . THR A 1 268 ? 16.373 -10.088 -2.955 1.00 97.75 268 THR A C 1
ATOM 2049 O O . THR A 1 268 ? 15.144 -10.131 -2.926 1.00 97.75 268 THR A O 1
ATOM 2052 N N . ILE A 1 269 ? 17.046 -9.439 -3.903 1.00 98.06 269 ILE A N 1
ATOM 2053 C CA . ILE A 1 269 ? 16.402 -8.802 -5.054 1.00 98.06 269 ILE A CA 1
ATOM 2054 C C . ILE A 1 269 ? 16.250 -9.841 -6.163 1.00 98.06 269 ILE A C 1
ATOM 2056 O O . ILE A 1 269 ? 17.231 -10.455 -6.575 1.00 98.06 269 ILE A O 1
ATOM 2060 N N . GLN A 1 270 ? 15.021 -10.023 -6.637 1.00 98.06 270 GLN A N 1
ATOM 2061 C CA . GLN A 1 270 ? 14.693 -10.938 -7.726 1.00 98.06 270 GLN A CA 1
ATOM 2062 C C . GLN A 1 270 ? 14.963 -10.293 -9.089 1.00 98.06 270 GLN A C 1
ATOM 2064 O O . GLN A 1 270 ? 15.578 -10.903 -9.958 1.00 98.06 270 GLN A O 1
ATOM 2069 N N . SER A 1 271 ? 14.476 -9.069 -9.286 1.00 98.12 271 SER A N 1
ATOM 2070 C CA . SER A 1 271 ? 14.541 -8.368 -10.568 1.00 98.12 271 SER A CA 1
ATOM 2071 C C . SER A 1 271 ? 14.273 -6.871 -10.392 1.00 98.12 271 SER A C 1
ATOM 2073 O O . SER A 1 271 ? 13.829 -6.405 -9.334 1.00 98.12 271 SER A O 1
ATOM 2075 N N . TYR A 1 272 ? 14.522 -6.125 -11.466 1.00 98.25 272 TYR A N 1
ATOM 2076 C CA . TYR A 1 272 ? 14.064 -4.753 -11.629 1.00 98.25 272 TYR A CA 1
ATOM 2077 C C . TYR A 1 272 ? 13.258 -4.639 -12.920 1.00 98.25 272 TYR A C 1
ATOM 2079 O O . TYR A 1 272 ? 13.687 -5.145 -13.956 1.00 98.25 272 TYR A O 1
ATOM 2087 N N . CYS A 1 273 ? 12.125 -3.944 -12.869 1.00 98.19 273 CYS A N 1
ATOM 2088 C CA . CYS A 1 273 ? 11.385 -3.553 -14.064 1.00 98.19 273 CYS A CA 1
ATOM 2089 C C . CYS A 1 273 ? 11.876 -2.168 -14.511 1.00 98.19 273 CYS A C 1
ATOM 2091 O O . CYS A 1 273 ? 11.745 -1.200 -13.757 1.00 98.19 273 CYS A O 1
ATOM 2093 N N . LEU A 1 274 ? 12.471 -2.086 -15.707 1.00 97.25 274 LEU A N 1
ATOM 2094 C CA . LEU A 1 274 ? 13.212 -0.915 -16.198 1.00 97.25 274 LEU A CA 1
ATOM 2095 C C . LEU A 1 274 ? 12.683 -0.453 -17.566 1.00 97.25 274 LEU A C 1
ATOM 2097 O O . LEU A 1 274 ? 13.210 -0.844 -18.604 1.00 97.25 274 LEU A O 1
ATOM 2101 N N . ALA A 1 275 ? 11.621 0.351 -17.575 1.00 96.62 275 ALA A N 1
ATOM 2102 C CA . ALA A 1 275 ? 11.054 0.907 -18.815 1.00 96.62 275 ALA A CA 1
ATOM 2103 C C . ALA A 1 275 ? 10.299 2.223 -18.614 1.00 96.62 275 ALA A C 1
ATOM 2105 O O . ALA A 1 275 ? 10.174 2.982 -19.573 1.00 96.62 275 ALA A O 1
ATOM 2106 N N . HIS A 1 276 ? 9.803 2.495 -17.404 1.00 96.75 276 HIS A N 1
ATOM 2107 C CA . HIS A 1 276 ? 9.298 3.823 -17.079 1.00 96.75 276 HIS A CA 1
ATOM 2108 C C . HIS A 1 276 ? 10.405 4.873 -17.243 1.00 96.75 276 HIS A C 1
ATOM 2110 O O . HIS A 1 276 ? 11.581 4.566 -17.064 1.00 96.75 276 HIS A O 1
ATOM 2116 N N . GLN A 1 277 ? 10.006 6.089 -17.617 1.00 95.25 277 GLN A N 1
ATOM 2117 C CA . GLN A 1 277 ? 10.891 7.247 -17.841 1.00 95.25 277 GLN A CA 1
ATOM 2118 C C . GLN A 1 277 ? 10.700 8.346 -16.787 1.00 95.25 277 GLN A C 1
ATOM 2120 O O . GLN A 1 277 ? 11.301 9.415 -16.858 1.00 95.25 277 GLN A O 1
ATOM 2125 N N . ALA A 1 278 ? 9.790 8.116 -15.845 1.00 94.38 278 ALA A N 1
ATOM 2126 C CA . ALA A 1 278 ? 9.532 8.972 -14.701 1.00 94.38 278 ALA A CA 1
ATOM 2127 C C . ALA A 1 278 ? 9.066 8.104 -13.524 1.00 94.38 278 ALA A C 1
ATOM 2129 O O . ALA A 1 278 ? 8.895 6.892 -13.652 1.00 94.38 278 ALA A O 1
ATOM 2130 N N . PHE A 1 279 ? 8.845 8.738 -12.373 1.00 92.81 279 PHE A N 1
ATOM 2131 C CA . PHE A 1 279 ? 8.428 8.060 -11.149 1.00 92.81 279 PHE A CA 1
ATOM 2132 C C . PHE A 1 279 ? 7.180 7.186 -11.346 1.00 92.81 279 PHE A C 1
ATOM 2134 O O . PHE A 1 279 ? 6.201 7.607 -11.971 1.00 92.81 279 PHE A O 1
ATOM 2141 N N . VAL A 1 280 ? 7.184 5.995 -10.748 1.00 95.31 280 VAL A N 1
ATOM 2142 C CA . VAL A 1 280 ? 6.030 5.085 -10.751 1.00 95.31 280 VAL A CA 1
ATOM 2143 C C . VAL A 1 280 ? 5.152 5.398 -9.546 1.00 95.31 280 VAL A C 1
ATOM 2145 O O . VAL A 1 280 ? 5.576 5.261 -8.403 1.00 95.31 280 VAL A O 1
ATOM 2148 N N . SER A 1 281 ? 3.927 5.861 -9.786 1.00 91.62 281 SER A N 1
ATOM 2149 C CA . SER A 1 281 ? 3.035 6.357 -8.732 1.00 91.62 281 SER A CA 1
ATOM 2150 C C . SER A 1 281 ? 2.047 5.313 -8.221 1.00 91.62 281 SER A C 1
ATOM 2152 O O . SER A 1 281 ? 1.528 5.476 -7.116 1.00 91.62 281 SER A O 1
ATOM 2154 N N . THR A 1 282 ? 1.761 4.278 -9.012 1.00 91.31 282 THR A N 1
ATOM 2155 C CA . THR A 1 282 ? 0.799 3.231 -8.666 1.00 91.31 282 THR A CA 1
ATOM 2156 C C . THR A 1 282 ? 1.161 1.901 -9.312 1.00 91.31 282 THR A C 1
ATOM 2158 O O . THR A 1 282 ? 1.707 1.845 -10.420 1.00 91.31 282 THR A O 1
ATOM 2161 N N . MET A 1 283 ? 0.860 0.823 -8.600 1.00 94.38 283 MET A N 1
ATOM 2162 C CA . MET A 1 283 ? 1.123 -0.550 -8.986 1.00 94.38 283 MET A CA 1
ATOM 2163 C C . MET A 1 283 ? -0.019 -1.467 -8.535 1.00 94.38 283 MET A C 1
ATOM 2165 O O . MET A 1 283 ? -0.545 -1.342 -7.428 1.00 94.38 283 MET A O 1
ATOM 2169 N N . ALA A 1 284 ? -0.361 -2.449 -9.366 1.00 93.00 284 ALA A N 1
ATOM 2170 C CA . ALA A 1 284 ? -1.342 -3.479 -9.043 1.00 93.00 284 ALA A CA 1
ATOM 2171 C C . ALA A 1 284 ? -0.866 -4.851 -9.532 1.00 93.00 284 ALA A C 1
ATOM 2173 O O . ALA A 1 284 ? -0.554 -5.030 -10.711 1.00 93.00 284 ALA A O 1
ATOM 2174 N N . CYS A 1 285 ? -0.812 -5.831 -8.626 1.00 92.31 285 CYS A N 1
ATOM 2175 C CA . CYS A 1 285 ? -0.586 -7.225 -9.005 1.00 92.31 285 CYS A CA 1
ATOM 2176 C C . CYS A 1 285 ? -1.826 -7.773 -9.713 1.00 92.31 285 CYS A C 1
ATOM 2178 O O . CYS A 1 285 ? -2.950 -7.492 -9.305 1.00 92.31 285 CYS A O 1
ATOM 2180 N N 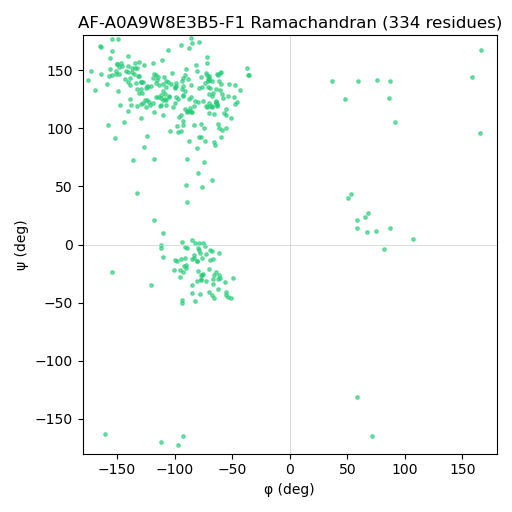. VAL A 1 286 ? -1.620 -8.599 -10.734 1.00 89.94 286 VAL A N 1
ATOM 2181 C CA . VAL A 1 286 ? -2.694 -9.394 -11.332 1.00 89.94 286 VAL A CA 1
ATOM 2182 C C . VAL A 1 286 ? -2.782 -10.705 -10.543 1.00 89.94 286 VAL A C 1
ATOM 2184 O O . VAL A 1 286 ? -1.825 -11.472 -10.581 1.00 89.94 286 VAL A O 1
ATOM 2187 N N . PRO A 1 287 ? -3.878 -11.005 -9.818 1.00 76.06 287 PRO A N 1
ATOM 2188 C CA . PRO A 1 287 ? -3.885 -12.107 -8.850 1.00 76.06 287 PRO A CA 1
ATOM 2189 C C . PRO A 1 287 ? -3.609 -13.502 -9.426 1.00 76.06 287 PRO A C 1
ATOM 2191 O O . PRO A 1 287 ? -3.099 -14.379 -8.734 1.00 76.06 287 PRO A O 1
ATOM 2194 N N . THR A 1 288 ? -3.966 -13.717 -10.691 1.00 73.25 288 THR A N 1
ATOM 2195 C CA . THR A 1 288 ? -3.941 -15.031 -11.346 1.00 73.25 288 THR A CA 1
ATOM 2196 C C . THR A 1 288 ? -2.662 -15.303 -12.126 1.00 73.25 288 THR A C 1
ATOM 2198 O O . THR A 1 288 ? -2.424 -16.438 -12.534 1.00 73.25 288 THR A O 1
ATOM 2201 N N . GLU A 1 289 ? -1.842 -14.282 -12.360 1.00 78.19 289 GLU A N 1
ATOM 2202 C CA . GLU A 1 289 ? -0.686 -14.360 -13.247 1.00 78.19 289 GLU A CA 1
ATOM 2203 C C . GLU A 1 289 ? 0.521 -13.708 -12.573 1.00 78.19 289 GLU A C 1
ATOM 2205 O O . GLU A 1 289 ? 0.378 -12.851 -11.708 1.00 78.19 289 GLU A O 1
ATOM 2210 N N . GLN A 1 290 ? 1.742 -14.080 -12.964 1.00 91.19 290 GLN A N 1
ATOM 2211 C CA . GLN A 1 290 ? 2.958 -13.403 -12.487 1.00 91.19 290 GLN A CA 1
ATOM 2212 C C . GLN A 1 290 ? 3.135 -12.048 -13.190 1.00 91.19 290 GLN A C 1
ATOM 2214 O O . GLN A 1 290 ? 4.195 -11.748 -13.749 1.00 91.19 290 GLN A O 1
ATOM 2219 N N . LEU A 1 291 ? 2.061 -11.255 -13.190 1.00 95.50 291 LEU A N 1
ATOM 2220 C CA . LEU A 1 291 ? 1.960 -9.980 -13.860 1.00 95.50 291 LEU A CA 1
ATOM 2221 C C . LEU A 1 291 ? 1.725 -8.829 -12.889 1.00 95.50 291 LEU A C 1
ATOM 2223 O O . LEU A 1 291 ? 1.069 -8.959 -11.855 1.00 95.50 291 LEU A O 1
ATOM 2227 N N . LEU A 1 292 ? 2.277 -7.682 -13.260 1.00 96.62 292 LEU A N 1
ATOM 2228 C CA . LEU A 1 292 ? 2.132 -6.420 -12.551 1.00 96.62 292 LEU A CA 1
ATOM 2229 C C . LEU A 1 292 ? 1.714 -5.352 -13.555 1.00 96.62 292 LEU A C 1
ATOM 2231 O O . LEU A 1 292 ? 2.321 -5.247 -14.615 1.00 96.62 292 LEU A O 1
ATOM 2235 N N . VAL A 1 293 ? 0.719 -4.545 -13.211 1.00 96.44 293 VAL A N 1
ATOM 2236 C CA . VAL A 1 293 ? 0.406 -3.306 -13.925 1.00 96.44 293 VAL A CA 1
ATOM 2237 C C . VAL A 1 293 ? 1.003 -2.142 -13.148 1.00 96.44 293 VAL A C 1
ATOM 2239 O O . VAL A 1 293 ? 0.860 -2.085 -11.927 1.00 96.44 293 VAL A O 1
ATOM 2242 N N . SER A 1 294 ? 1.653 -1.209 -13.835 1.00 96.38 294 SER A N 1
ATOM 2243 C CA . SER A 1 294 ? 2.166 0.020 -13.228 1.00 96.38 294 SER A CA 1
ATOM 2244 C C . SER A 1 294 ? 1.838 1.253 -14.060 1.00 96.38 294 SER A C 1
ATOM 2246 O O . SER A 1 294 ? 1.709 1.178 -15.284 1.00 96.38 294 SER A O 1
ATOM 2248 N N . GLY A 1 295 ? 1.717 2.389 -13.376 1.00 93.81 295 GLY A N 1
ATOM 2249 C CA . GLY A 1 295 ? 1.501 3.701 -13.976 1.00 93.81 295 GLY A CA 1
ATOM 2250 C C . GLY A 1 295 ? 2.208 4.798 -13.184 1.00 93.81 295 GLY A C 1
ATOM 2251 O O . GLY A 1 295 ? 2.459 4.653 -11.985 1.00 93.81 295 GLY A O 1
ATOM 2252 N N . GLY A 1 296 ? 2.560 5.891 -13.860 1.00 91.06 296 GLY A N 1
ATOM 2253 C CA . GLY A 1 296 ? 3.443 6.906 -13.295 1.00 91.06 296 GLY A CA 1
ATOM 2254 C C . GLY A 1 296 ? 3.385 8.269 -13.975 1.00 91.06 296 GLY A C 1
ATOM 2255 O O . GLY A 1 296 ? 2.445 8.598 -14.698 1.00 91.06 296 GLY A O 1
ATOM 2256 N N . GLY A 1 297 ? 4.409 9.080 -13.708 1.00 89.31 297 GLY A N 1
ATOM 2257 C CA . GLY A 1 297 ? 4.543 10.447 -14.220 1.00 89.31 297 GLY A CA 1
ATOM 2258 C C . GLY A 1 297 ? 4.892 10.556 -15.708 1.00 89.31 297 GLY A C 1
ATOM 2259 O O . GLY A 1 297 ? 4.878 11.657 -16.246 1.00 89.31 297 GLY A O 1
ATOM 2260 N N . ASP A 1 298 ? 5.198 9.444 -16.374 1.00 91.19 298 ASP A N 1
ATOM 2261 C CA . ASP A 1 298 ? 5.545 9.390 -17.800 1.00 91.19 298 ASP A CA 1
ATOM 2262 C C . ASP A 1 298 ? 4.326 9.169 -18.709 1.00 91.19 298 ASP A C 1
ATOM 2264 O O . ASP A 1 298 ? 4.451 9.151 -19.933 1.00 91.19 298 ASP A O 1
ATOM 2268 N N . GLY A 1 299 ? 3.133 9.004 -18.125 1.00 89.62 299 GLY A N 1
ATOM 2269 C CA . GLY A 1 299 ? 1.914 8.731 -18.883 1.00 89.62 299 GLY A CA 1
ATOM 2270 C C . GLY A 1 299 ? 1.941 7.376 -19.594 1.00 89.62 299 GLY A C 1
ATOM 2271 O O . GLY A 1 299 ? 1.234 7.204 -20.593 1.00 89.62 299 GLY A O 1
ATOM 2272 N N . LEU A 1 300 ? 2.752 6.431 -19.106 1.00 93.62 300 LEU A N 1
ATOM 2273 C CA . LEU A 1 300 ? 2.754 5.044 -19.549 1.00 93.62 300 LEU A CA 1
ATOM 2274 C C . LEU A 1 300 ? 1.948 4.178 -18.580 1.00 93.62 300 LEU A C 1
ATOM 2276 O O . LEU A 1 300 ? 2.058 4.304 -17.361 1.00 93.62 300 LEU A O 1
ATOM 2280 N N . LEU A 1 301 ? 1.170 3.259 -19.143 1.00 95.81 301 LEU A N 1
ATOM 2281 C CA . LEU A 1 301 ? 0.669 2.085 -18.444 1.00 95.81 301 LEU A CA 1
ATOM 2282 C C . LEU A 1 301 ? 1.490 0.895 -18.936 1.00 95.81 301 LEU A C 1
ATOM 2284 O O . LEU A 1 301 ? 1.611 0.699 -20.147 1.00 95.81 301 LEU A O 1
ATOM 2288 N N . ILE A 1 302 ? 2.075 0.114 -18.033 1.00 96.75 302 ILE A N 1
ATOM 2289 C CA . ILE A 1 302 ? 2.930 -1.016 -18.414 1.00 96.75 302 ILE A CA 1
ATOM 2290 C C . ILE A 1 302 ? 2.466 -2.280 -17.701 1.00 96.75 302 ILE A C 1
ATOM 2292 O O . ILE A 1 302 ? 2.276 -2.282 -16.487 1.00 96.75 302 ILE A O 1
ATOM 2296 N N . LEU A 1 303 ? 2.292 -3.357 -18.468 1.00 97.31 303 LEU A N 1
ATOM 2297 C CA . LEU A 1 303 ? 2.083 -4.711 -17.968 1.00 97.31 303 LEU A CA 1
ATOM 2298 C C . LEU A 1 303 ? 3.424 -5.442 -17.975 1.00 97.31 303 LEU A C 1
ATOM 2300 O O . LEU A 1 303 ? 4.069 -5.551 -19.016 1.00 97.31 303 LEU A O 1
ATOM 2304 N N . TRP A 1 304 ? 3.827 -5.977 -16.834 1.00 97.75 304 TRP A N 1
ATOM 2305 C CA . TRP A 1 304 ? 5.131 -6.594 -16.614 1.00 97.75 304 TRP A CA 1
ATOM 2306 C C . TRP A 1 304 ? 5.008 -8.065 -16.292 1.00 97.75 304 TRP A C 1
ATOM 2308 O O . TRP A 1 304 ? 4.132 -8.436 -15.526 1.00 97.75 304 TRP A O 1
ATOM 2318 N N . GLN A 1 305 ? 5.975 -8.866 -16.728 1.00 97.19 305 GLN A N 1
ATOM 2319 C CA . GLN A 1 305 ? 6.293 -10.143 -16.089 1.00 97.19 305 GLN A CA 1
ATOM 2320 C C . GLN A 1 305 ? 7.299 -9.886 -14.968 1.00 97.19 305 GLN A C 1
ATOM 2322 O O . GLN A 1 305 ? 8.515 -9.929 -15.189 1.00 97.19 305 GLN A O 1
ATOM 2327 N N . TYR A 1 306 ? 6.804 -9.596 -13.762 1.00 96.12 306 TYR A N 1
ATOM 2328 C CA . TYR A 1 306 ? 7.623 -9.014 -12.692 1.00 96.12 306 TYR A CA 1
ATOM 2329 C C . TYR A 1 306 ? 8.782 -9.917 -12.243 1.00 96.12 306 TYR A C 1
ATOM 2331 O O . TYR A 1 306 ? 9.839 -9.408 -11.896 1.00 96.12 306 TYR A O 1
ATOM 2339 N N . ILE A 1 307 ? 8.664 -11.247 -12.333 1.00 96.25 307 ILE A N 1
ATOM 2340 C CA . ILE A 1 307 ? 9.768 -12.173 -12.002 1.00 96.25 307 ILE A CA 1
ATOM 2341 C C . ILE A 1 307 ? 10.984 -11.977 -12.910 1.00 96.25 307 ILE A C 1
ATOM 2343 O O . ILE A 1 307 ? 12.122 -12.063 -12.449 1.00 96.25 307 ILE A O 1
ATOM 2347 N N . SER A 1 308 ? 10.737 -11.711 -14.193 1.00 96.38 308 SER A N 1
ATOM 2348 C CA . SER A 1 308 ? 11.782 -11.470 -15.193 1.00 96.38 308 SER A CA 1
ATOM 2349 C C . SER A 1 308 ? 12.172 -9.994 -15.307 1.00 96.38 308 SER A C 1
ATOM 2351 O O . SER A 1 308 ? 13.241 -9.689 -15.824 1.00 96.38 308 SER A O 1
ATOM 2353 N N . GLY A 1 309 ? 11.309 -9.081 -14.848 1.00 96.38 309 GLY A N 1
ATOM 2354 C CA . GLY A 1 309 ? 11.473 -7.636 -15.021 1.00 96.38 309 GLY A CA 1
ATOM 2355 C C . GLY A 1 309 ? 11.180 -7.138 -16.442 1.00 96.38 309 GLY A C 1
ATOM 2356 O O . GLY A 1 309 ? 11.497 -5.995 -16.765 1.00 96.38 309 GLY A O 1
ATOM 2357 N N . THR A 1 310 ? 10.597 -7.975 -17.309 1.00 97.25 310 THR A N 1
ATOM 2358 C CA . THR A 1 310 ? 10.346 -7.626 -18.715 1.00 97.25 310 THR A CA 1
ATOM 2359 C C . THR A 1 310 ? 8.940 -7.052 -18.926 1.00 97.25 310 THR A C 1
ATOM 2361 O O . THR A 1 310 ? 7.982 -7.527 -18.304 1.00 97.25 310 THR A O 1
ATOM 2364 N N . PRO A 1 311 ? 8.781 -6.026 -19.784 1.00 97.12 311 PRO A N 1
ATOM 2365 C CA . PRO A 1 311 ? 7.467 -5.516 -20.145 1.00 97.12 311 PRO A CA 1
ATOM 2366 C C . PRO A 1 311 ? 6.794 -6.483 -21.127 1.00 97.12 311 PRO A C 1
ATOM 2368 O O . PRO A 1 311 ? 7.329 -6.779 -22.193 1.00 97.12 311 PRO A O 1
ATOM 2371 N N . ALA A 1 312 ? 5.608 -6.969 -20.773 1.00 95.31 312 ALA A N 1
ATOM 2372 C CA . ALA A 1 312 ? 4.752 -7.744 -21.662 1.00 95.31 312 ALA A CA 1
ATOM 2373 C C . ALA A 1 312 ? 4.013 -6.828 -22.649 1.00 95.31 312 ALA A C 1
ATOM 2375 O O . ALA A 1 312 ? 3.912 -7.148 -23.833 1.00 95.31 312 ALA A O 1
ATOM 2376 N N . GLN A 1 313 ? 3.501 -5.690 -22.167 1.00 95.94 313 GLN A N 1
ATOM 2377 C CA . GLN A 1 313 ? 2.790 -4.690 -22.969 1.00 95.94 313 GLN A CA 1
ATOM 2378 C C . GLN A 1 313 ? 3.026 -3.283 -22.407 1.00 95.94 313 GLN A C 1
ATOM 2380 O O . GLN A 1 313 ? 3.163 -3.111 -21.198 1.00 95.94 313 GLN A O 1
ATOM 2385 N N . ILE A 1 314 ? 3.069 -2.283 -23.290 1.00 96.69 314 ILE A N 1
ATOM 2386 C CA . ILE A 1 314 ? 3.239 -0.865 -22.950 1.00 96.69 314 ILE A CA 1
ATOM 2387 C C . ILE A 1 314 ? 2.164 -0.076 -23.693 1.00 96.69 314 ILE A C 1
ATOM 2389 O O . ILE A 1 314 ? 2.018 -0.221 -24.908 1.00 96.69 314 ILE A O 1
ATOM 2393 N N . TRP A 1 315 ? 1.444 0.780 -22.975 1.00 96.00 315 TRP A N 1
ATOM 2394 C CA . TRP A 1 315 ? 0.446 1.686 -23.533 1.00 96.00 315 TRP A CA 1
ATOM 2395 C C . TRP A 1 315 ? 0.773 3.127 -23.168 1.00 96.00 315 TRP A C 1
ATOM 2397 O O . TRP A 1 315 ? 1.061 3.433 -22.013 1.00 96.00 315 TRP A O 1
ATOM 2407 N N . GLN A 1 316 ? 0.670 4.025 -24.144 1.00 92.81 316 GLN A N 1
ATOM 2408 C CA . GLN A 1 316 ? 0.802 5.458 -23.918 1.00 92.81 316 GLN A CA 1
ATOM 2409 C C . GLN A 1 316 ? -0.583 6.065 -23.708 1.00 92.81 316 GLN A C 1
ATOM 2411 O O . GLN A 1 316 ? -1.396 6.111 -24.631 1.00 92.81 316 GLN A O 1
ATOM 2416 N N . ILE A 1 317 ? -0.853 6.514 -22.484 1.00 87.25 317 ILE A N 1
ATOM 2417 C CA . ILE A 1 317 ? -2.171 7.028 -22.093 1.00 87.25 317 ILE A CA 1
ATOM 2418 C C . ILE A 1 317 ? -2.240 8.556 -22.095 1.00 87.25 317 ILE A C 1
ATOM 2420 O O . ILE A 1 317 ? -3.340 9.096 -22.094 1.00 87.25 317 ILE A O 1
ATOM 2424 N N . ALA A 1 318 ? -1.104 9.262 -22.161 1.00 78.38 318 ALA A N 1
ATOM 2425 C CA . ALA A 1 318 ? -1.083 10.729 -22.183 1.00 78.38 318 ALA A CA 1
ATOM 2426 C C . ALA A 1 318 ? -2.021 11.351 -23.250 1.00 78.38 318 ALA A C 1
ATOM 2428 O O . ALA A 1 318 ? -2.830 12.198 -22.874 1.00 78.38 318 ALA A O 1
ATOM 2429 N N . PRO A 1 319 ? -2.054 10.878 -24.516 1.00 79.44 319 PRO A N 1
ATOM 2430 C CA . PRO A 1 319 ? -2.985 11.410 -25.518 1.00 79.44 319 PRO A CA 1
ATOM 2431 C C . PRO A 1 319 ? -4.465 11.141 -25.201 1.00 79.44 319 PRO A C 1
ATOM 2433 O O . PRO A 1 319 ? -5.342 11.874 -25.644 1.00 79.44 319 PRO A O 1
ATOM 2436 N N . LEU A 1 320 ? -4.770 10.083 -24.441 1.00 72.50 320 LEU A N 1
ATOM 2437 C CA . LEU A 1 320 ? -6.141 9.756 -24.030 1.00 72.50 320 LEU A CA 1
ATOM 2438 C C . LEU A 1 320 ? -6.612 10.655 -22.880 1.00 72.50 320 LEU A C 1
ATOM 2440 O O . LEU A 1 320 ? -7.801 10.953 -22.786 1.00 72.50 320 LEU A O 1
ATOM 2444 N N . LEU A 1 321 ? -5.685 11.097 -22.023 1.00 67.44 321 LEU A N 1
ATOM 2445 C CA . LEU A 1 321 ? -5.975 12.001 -20.910 1.00 67.44 321 LEU A CA 1
ATOM 2446 C C . LEU A 1 321 ? -6.264 13.430 -21.381 1.00 67.44 321 LEU A C 1
ATOM 2448 O O . LEU A 1 321 ? -7.094 14.093 -20.775 1.00 67.44 321 LEU A O 1
ATOM 2452 N N . GLU A 1 322 ? -5.661 13.889 -22.481 1.00 66.81 322 GLU A N 1
ATOM 2453 C CA . GLU A 1 322 ? -5.957 15.212 -23.061 1.00 66.81 322 GLU A CA 1
ATOM 2454 C C . GLU A 1 322 ? -7.425 15.361 -23.503 1.00 66.81 322 GLU A C 1
ATOM 2456 O O . GLU A 1 322 ? -7.965 16.466 -23.517 1.00 66.81 322 GLU A O 1
ATOM 2461 N N . HIS A 1 323 ? -8.092 14.250 -23.831 1.00 63.47 323 HIS A N 1
ATOM 2462 C CA . HIS A 1 323 ? -9.508 14.221 -24.211 1.00 63.47 323 HIS A CA 1
ATOM 2463 C C . HIS A 1 323 ? -10.464 14.000 -23.034 1.00 63.47 323 HIS A C 1
ATOM 2465 O O . HIS A 1 323 ? -11.677 14.150 -23.183 1.00 63.47 323 HIS A O 1
ATOM 2471 N N . LEU A 1 324 ? -9.932 13.630 -21.872 1.00 57.03 324 LEU A N 1
ATOM 2472 C CA . LEU A 1 324 ? -10.686 13.448 -20.647 1.00 57.03 324 LEU A CA 1
ATOM 2473 C C . LEU A 1 324 ? -10.538 14.730 -19.824 1.00 57.03 324 LEU A C 1
ATOM 2475 O O . LEU A 1 324 ? -9.523 14.931 -19.165 1.00 57.03 324 LEU A O 1
ATOM 2479 N N . GLU A 1 325 ? -11.560 15.591 -19.821 1.00 49.84 325 GLU A N 1
ATOM 2480 C CA . GLU A 1 325 ? -11.675 16.724 -18.885 1.00 49.84 325 GLU A CA 1
ATOM 2481 C C . GLU A 1 325 ? -11.900 16.218 -17.442 1.00 49.84 325 GLU A C 1
ATOM 2483 O O . GLU A 1 325 ? -12.894 16.528 -16.786 1.00 49.84 325 GLU A O 1
ATOM 2488 N N . ILE A 1 326 ? -11.005 15.370 -16.936 1.00 54.22 326 ILE A N 1
ATOM 2489 C CA . ILE A 1 326 ? -11.021 14.923 -15.551 1.00 54.22 326 ILE A CA 1
ATOM 2490 C C . ILE A 1 326 ? -10.317 16.015 -14.742 1.00 54.22 326 ILE A C 1
ATOM 2492 O O . ILE A 1 326 ? -9.136 16.277 -14.983 1.00 54.22 326 ILE A O 1
ATOM 2496 N N . PRO A 1 327 ? -10.990 16.664 -13.774 1.00 44.91 327 PRO A N 1
ATOM 2497 C CA . PRO A 1 327 ? -10.319 17.565 -12.852 1.00 44.91 327 PRO A CA 1
ATOM 2498 C C . PRO A 1 327 ? -9.300 16.749 -12.050 1.00 44.91 327 PRO A C 1
ATOM 2500 O O . PRO A 1 327 ? -9.652 15.961 -11.173 1.00 44.91 327 PRO A O 1
ATOM 2503 N N . VAL A 1 328 ? -8.025 16.896 -12.406 1.00 42.78 328 VAL A N 1
ATOM 2504 C CA . VAL A 1 328 ? -6.925 16.116 -11.840 1.00 42.78 328 VAL A CA 1
ATOM 2505 C C . VAL A 1 328 ? -6.643 16.614 -10.423 1.00 42.78 328 VAL A C 1
ATOM 2507 O O . VAL A 1 328 ? -5.838 17.516 -10.208 1.00 42.78 328 VAL A O 1
ATOM 2510 N N . SER A 1 329 ? -7.319 16.047 -9.429 1.00 40.41 329 SER A N 1
ATOM 2511 C CA . SER A 1 329 ? -6.880 16.138 -8.037 1.00 40.41 329 SER A CA 1
ATOM 2512 C C . SER A 1 329 ? -7.349 14.918 -7.252 1.00 40.41 329 SER A C 1
ATOM 2514 O O . SER A 1 329 ? -8.447 14.912 -6.705 1.00 40.41 329 SER A O 1
ATOM 2516 N N . GLY A 1 330 ? -6.512 13.885 -7.201 1.00 43.03 330 GLY A N 1
ATOM 2517 C CA . GLY A 1 330 ? -6.694 12.750 -6.300 1.00 43.03 330 GLY A CA 1
ATOM 2518 C C . GLY A 1 330 ? -5.958 11.498 -6.765 1.00 43.03 330 GLY A C 1
ATOM 2519 O O . GLY A 1 330 ? -5.843 11.251 -7.965 1.00 43.03 330 GLY A O 1
ATOM 2520 N N . ARG A 1 331 ? -5.431 10.712 -5.818 1.00 41.94 331 ARG A N 1
ATOM 2521 C CA . ARG A 1 331 ? -4.894 9.371 -6.097 1.00 41.94 331 ARG A CA 1
ATOM 2522 C C . ARG A 1 331 ? -6.018 8.367 -5.877 1.00 41.94 331 ARG A C 1
ATOM 2524 O O . ARG A 1 331 ? -6.370 8.091 -4.734 1.00 41.94 331 ARG A O 1
ATOM 2531 N N . VAL A 1 332 ? -6.560 7.819 -6.959 1.00 38.16 332 VAL A N 1
ATOM 2532 C CA . VAL A 1 332 ? -7.511 6.705 -6.892 1.00 38.16 332 VAL A CA 1
ATOM 2533 C C . VAL A 1 332 ? -6.739 5.411 -7.130 1.00 38.16 332 VAL A C 1
ATOM 2535 O O . VAL A 1 332 ? -6.459 5.039 -8.265 1.00 38.16 332 VAL A O 1
ATOM 2538 N N . ASN A 1 333 ? -6.365 4.743 -6.043 1.00 41.72 333 ASN A N 1
ATOM 2539 C CA . ASN A 1 333 ? -5.845 3.381 -6.073 1.00 41.72 333 ASN A CA 1
ATOM 2540 C C . ASN A 1 333 ? -7.019 2.424 -5.833 1.00 41.72 333 ASN A C 1
ATOM 2542 O O . ASN A 1 333 ? -7.428 2.208 -4.692 1.00 41.72 333 ASN A O 1
ATOM 2546 N N . VAL A 1 334 ? -7.581 1.862 -6.904 1.00 37.25 334 VAL A N 1
ATOM 2547 C CA . VAL A 1 334 ? -8.502 0.720 -6.808 1.00 37.25 334 VAL A CA 1
ATOM 2548 C C . VAL A 1 334 ? -7.658 -0.536 -6.966 1.00 37.25 334 VAL A C 1
ATOM 2550 O O . VAL A 1 334 ? -7.208 -0.858 -8.063 1.00 37.25 334 VAL A O 1
ATOM 2553 N N . ARG A 1 335 ? -7.388 -1.213 -5.850 1.00 42.09 335 ARG A N 1
ATOM 2554 C CA . ARG A 1 335 ? -6.727 -2.520 -5.843 1.00 42.09 335 ARG A CA 1
ATOM 2555 C C . ARG A 1 335 ? -7.812 -3.589 -5.854 1.00 42.09 335 ARG A C 1
ATOM 2557 O O . ARG A 1 335 ? -8.752 -3.490 -5.070 1.00 42.09 335 ARG A O 1
ATOM 2564 N N . LYS A 1 336 ? -7.707 -4.543 -6.774 1.00 31.92 336 LYS A N 1
ATOM 2565 C CA . LYS A 1 336 ? -8.583 -5.713 -6.849 1.00 31.92 336 LYS A CA 1
ATOM 2566 C C . LYS A 1 336 ? -7.880 -6.919 -6.249 1.00 31.92 336 LYS A C 1
ATOM 2568 O O . LYS A 1 336 ? -6.647 -7.005 -6.441 1.00 31.92 336 LYS A O 1
#